Protein AF-A0A496T1E9-F1 (afdb_monomer)

Sequence (195 aa):
MDQADVRLLKLGYYQFVPGKDDYWTYVDHIRKSLEGWQKLGERYNVKLCYHTHSGLNMGGSCAALAHLIRGFDSRFIRAYIDPGHMWMDGEPFSLGLAMIKEFLSIVGLKDPTYVGVKKNGEGAYYPAFTTAGEGMVPWSSVFSELLRAGYDGPLSIHAEFETESHQQYISAVKSEVVYFRQKRDIALAEAEVNP

Nearest PDB structures (foldseek):
  3lmz-assembly1_A-2  TM=8.228E-01  e=1.006E-06  Parabacteroides distasonis ATCC 8503
  5hmq-assembly3_E  TM=7.064E-01  e=3.177E-05  Pseudomonas putida KT2440
  3l23-assembly1_A  TM=6.952E-01  e=9.846E-05  Parabacteroides distasonis ATCC 8503
  8bvk-assembly1_A  TM=6.423E-01  e=1.682E-04  Agrobacterium tumefaciens
  8bvk-assembly1_B  TM=6.856E-01  e=4.629E-04  Agrobacterium tumefaciens

Radius of gyration: 17.98 Å; Cα contacts (8 Å, |Δi|>4): 317; chains: 1; bounding box: 46×42×44 Å

Solvent-accessible surface area (backbone atoms only — not comparable to full-atom values): 10764 Å² total; per-residue (Å²): 86,67,94,74,73,48,45,71,40,77,51,85,82,53,72,62,49,88,96,76,60,54,68,68,65,48,44,52,55,50,34,59,51,48,56,57,51,36,57,50,14,64,75,62,66,24,28,42,21,47,54,29,37,52,72,59,31,63,21,18,39,41,69,50,30,37,73,50,53,64,92,57,59,52,82,20,43,27,29,21,45,23,59,27,25,20,48,74,67,68,46,58,64,69,62,32,45,71,64,35,57,84,25,57,54,36,37,44,44,44,17,35,41,72,49,79,45,77,51,96,90,37,87,41,68,48,84,43,51,44,59,67,86,74,30,68,56,64,53,59,57,52,39,40,51,36,53,75,69,67,62,83,62,56,76,44,78,54,87,72,49,88,62,98,41,72,70,53,42,56,51,49,53,52,50,41,55,52,52,55,48,51,37,44,52,49,34,52,55,53,43,71,76,60,116

Mean predicted aligned error: 3.16 Å

Structure (mmCIF, N/CA/C/O backbone):
data_AF-A0A496T1E9-F1
#
_entry.id   AF-A0A496T1E9-F1
#
loop_
_atom_site.group_PDB
_atom_site.id
_atom_site.type_symbol
_atom_site.label_atom_id
_atom_site.label_alt_id
_atom_site.label_comp_id
_atom_site.label_asym_id
_atom_site.label_entity_id
_atom_site.label_seq_id
_atom_site.pdbx_PDB_ins_code
_atom_site.Cartn_x
_atom_site.Cartn_y
_atom_site.Cartn_z
_atom_site.occupancy
_atom_site.B_iso_or_equiv
_atom_site.auth_seq_id
_atom_site.auth_comp_id
_atom_site.auth_asym_id
_atom_site.auth_atom_id
_atom_site.pdbx_PDB_model_num
ATOM 1 N N . MET A 1 1 ? 1.937 -19.195 9.699 1.00 83.50 1 MET A N 1
ATOM 2 C CA . MET A 1 1 ? 0.756 -18.309 9.727 1.00 83.50 1 MET A CA 1
ATOM 3 C C . MET A 1 1 ? -0.375 -18.940 10.511 1.00 83.50 1 MET A C 1
ATOM 5 O O . MET A 1 1 ? -0.683 -18.414 11.566 1.00 83.50 1 MET A O 1
ATOM 9 N N . ASP A 1 2 ? -0.895 -20.095 10.088 1.00 87.12 2 ASP A N 1
ATOM 10 C CA . ASP A 1 2 ? -2.027 -20.755 10.760 1.00 87.12 2 ASP A CA 1
ATOM 11 C C . ASP A 1 2 ? -1.787 -21.068 12.252 1.00 87.12 2 ASP A C 1
ATOM 13 O O . ASP A 1 2 ? -2.538 -20.610 13.105 1.00 87.12 2 ASP A O 1
ATOM 17 N N . GLN A 1 3 ? -0.671 -21.724 12.589 1.00 92.62 3 GLN A N 1
ATOM 18 C CA . GLN A 1 3 ? -0.302 -22.017 13.987 1.00 92.62 3 GLN A CA 1
ATOM 19 C C . GLN A 1 3 ? -0.086 -20.769 14.864 1.00 92.62 3 GLN A C 1
ATOM 21 O O . GLN A 1 3 ? -0.148 -20.866 16.084 1.00 92.62 3 GLN A O 1
ATOM 26 N N . ALA A 1 4 ? 0.195 -19.615 14.252 1.00 94.06 4 ALA A N 1
ATOM 27 C CA . ALA A 1 4 ? 0.425 -18.342 14.940 1.00 94.06 4 ALA A CA 1
ATOM 28 C C . ALA A 1 4 ? -0.808 -17.419 14.894 1.00 94.06 4 ALA A C 1
ATOM 30 O O . ALA A 1 4 ? -0.701 -16.249 15.241 1.00 94.06 4 ALA A O 1
ATOM 31 N N . ASP A 1 5 ? -1.944 -17.928 14.403 1.00 94.69 5 ASP A N 1
ATOM 32 C CA . ASP A 1 5 ? -3.200 -17.200 14.196 1.00 94.69 5 ASP A CA 1
ATOM 33 C C . ASP A 1 5 ? -3.078 -15.906 13.366 1.00 94.69 5 ASP A C 1
ATOM 35 O O . ASP A 1 5 ? -3.825 -14.941 13.516 1.00 94.69 5 ASP A O 1
ATOM 39 N N . VAL A 1 6 ? -2.134 -15.888 12.423 1.00 94.75 6 VAL A N 1
ATOM 40 C CA . VAL A 1 6 ? -1.968 -14.773 11.484 1.00 94.75 6 VAL A CA 1
ATOM 41 C C . VAL A 1 6 ? -2.872 -15.003 10.276 1.00 94.75 6 VAL A C 1
ATOM 43 O O . VAL A 1 6 ? -2.600 -15.869 9.441 1.00 94.75 6 VAL A O 1
ATOM 46 N N . ARG A 1 7 ? -3.946 -14.211 10.175 1.00 96.00 7 ARG A N 1
ATOM 47 C CA . ARG A 1 7 ? -4.999 -14.355 9.147 1.00 96.00 7 ARG A CA 1
ATOM 48 C C . ARG A 1 7 ? -4.890 -13.385 7.974 1.00 96.00 7 ARG A C 1
ATOM 50 O O . ARG A 1 7 ? -5.663 -13.495 7.027 1.00 96.00 7 ARG A O 1
ATOM 57 N N . LEU A 1 8 ? -3.923 -12.473 8.013 1.00 97.56 8 LEU A N 1
ATOM 58 C CA . LEU A 1 8 ? -3.585 -11.550 6.932 1.00 97.56 8 LEU A CA 1
ATOM 59 C C . LEU A 1 8 ? -2.133 -11.796 6.517 1.00 97.56 8 LEU A C 1
ATOM 61 O O . LEU A 1 8 ? -1.227 -11.645 7.333 1.00 97.56 8 LEU A O 1
ATOM 65 N N . LEU A 1 9 ? -1.906 -12.175 5.263 1.00 96.62 9 LEU A N 1
ATOM 66 C CA . LEU A 1 9 ? -0.580 -12.468 4.730 1.00 96.62 9 LEU A CA 1
ATOM 67 C C . LEU A 1 9 ? -0.257 -11.527 3.574 1.00 96.62 9 LEU A C 1
ATOM 69 O O . LEU A 1 9 ? -0.890 -11.604 2.525 1.00 96.62 9 LEU A O 1
ATOM 73 N N . LYS A 1 10 ? 0.762 -10.679 3.739 1.00 96.62 10 LYS A N 1
ATOM 74 C CA . LYS A 1 10 ? 1.320 -9.891 2.634 1.00 96.62 10 LYS A CA 1
ATOM 75 C C . LYS A 1 10 ? 2.085 -10.809 1.679 1.00 96.62 10 LYS A C 1
ATOM 77 O O . LYS A 1 10 ? 3.002 -11.511 2.106 1.00 96.62 10 LYS A O 1
ATOM 82 N N . LEU A 1 11 ? 1.722 -10.790 0.398 1.00 95.12 11 LEU A N 1
ATOM 83 C CA . LEU A 1 11 ? 2.468 -11.496 -0.645 1.00 95.12 11 LEU A CA 1
ATOM 84 C C . LEU A 1 11 ? 3.747 -10.736 -1.033 1.00 95.12 11 LEU A C 1
ATOM 86 O O . LEU A 1 11 ? 3.840 -9.518 -0.870 1.00 95.12 11 LEU A O 1
ATOM 90 N N . GLY A 1 12 ? 4.726 -11.476 -1.560 1.00 91.88 12 GLY A N 1
ATOM 91 C CA . GLY A 1 12 ? 5.882 -10.891 -2.241 1.00 91.88 12 GLY A CA 1
ATOM 92 C C . GLY A 1 12 ? 5.499 -10.252 -3.580 1.00 91.88 12 GLY A C 1
ATOM 93 O O . GLY A 1 12 ? 4.347 -10.319 -4.009 1.00 91.88 12 GLY A O 1
ATOM 94 N N . TYR A 1 13 ? 6.478 -9.648 -4.248 1.00 95.12 13 TYR A N 1
ATOM 95 C CA . TYR A 1 13 ? 6.252 -8.912 -5.492 1.00 95.12 13 TYR A CA 1
ATOM 96 C C . TYR A 1 13 ? 6.648 -9.721 -6.722 1.00 95.12 13 TYR A C 1
ATOM 98 O O . TYR A 1 13 ? 7.678 -10.397 -6.733 1.00 95.12 13 TYR A O 1
ATOM 106 N N . TYR A 1 14 ? 5.866 -9.573 -7.787 1.00 97.31 14 TYR A N 1
ATOM 107 C CA . TYR A 1 14 ? 6.271 -9.950 -9.135 1.00 97.31 14 TYR A CA 1
ATOM 108 C C . TYR A 1 14 ? 6.845 -8.715 -9.828 1.00 97.31 14 TYR A C 1
ATOM 110 O O . TYR A 1 14 ? 6.158 -7.705 -9.946 1.00 97.31 14 TYR A O 1
ATOM 118 N N . GLN A 1 15 ? 8.097 -8.777 -10.275 1.00 97.06 15 GLN A N 1
ATOM 119 C CA . GLN A 1 15 ? 8.749 -7.671 -10.982 1.00 97.06 15 GLN A CA 1
ATOM 120 C C . GLN A 1 15 ? 8.666 -7.878 -12.490 1.00 97.06 15 GLN A C 1
ATOM 122 O O . GLN A 1 15 ? 8.879 -8.993 -12.965 1.00 97.06 15 GLN A O 1
ATOM 127 N N . PHE A 1 16 ? 8.339 -6.813 -13.214 1.00 97.75 16 PHE A N 1
ATOM 128 C CA . PHE A 1 16 ? 8.337 -6.748 -14.669 1.00 97.75 16 PHE A CA 1
ATOM 129 C C . PHE A 1 16 ? 9.735 -6.388 -15.180 1.00 97.75 16 PHE A C 1
ATOM 131 O O . PHE A 1 16 ? 10.358 -5.451 -14.677 1.00 97.75 16 PHE A O 1
ATOM 138 N N . VAL A 1 17 ? 10.219 -7.098 -16.198 1.00 97.62 17 VAL A N 1
ATOM 139 C CA . VAL A 1 17 ? 11.514 -6.851 -16.839 1.00 97.62 17 VAL A CA 1
ATOM 140 C C . VAL A 1 17 ? 11.294 -6.287 -18.250 1.00 97.62 17 VAL A C 1
ATOM 142 O O . VAL A 1 17 ? 10.964 -7.038 -19.175 1.00 97.62 17 VAL A O 1
ATOM 145 N N . PRO A 1 18 ? 11.506 -4.971 -18.458 1.00 96.69 18 PRO A N 1
ATOM 146 C CA . PRO A 1 18 ? 11.344 -4.339 -19.763 1.00 96.69 18 PRO A CA 1
ATOM 147 C C . PRO A 1 18 ? 12.194 -5.005 -20.850 1.00 96.69 18 PRO A C 1
ATOM 149 O O . PRO A 1 18 ? 13.359 -5.334 -20.633 1.00 96.69 18 PRO A O 1
ATOM 152 N N . GLY A 1 19 ? 11.605 -5.197 -22.032 1.00 96.50 19 GLY A N 1
ATOM 153 C CA . GLY A 1 19 ? 12.265 -5.821 -23.185 1.00 96.50 19 GLY A CA 1
ATOM 154 C C . GLY A 1 19 ? 12.387 -7.347 -23.115 1.00 96.50 19 GLY A C 1
ATOM 155 O O . GLY A 1 19 ? 12.766 -7.959 -24.111 1.00 96.50 19 GLY A O 1
ATOM 156 N N . LYS A 1 20 ? 12.051 -7.962 -21.975 1.00 96.75 20 LYS A N 1
ATOM 157 C CA . LYS A 1 20 ? 11.995 -9.419 -21.811 1.00 96.75 20 LYS A CA 1
ATOM 158 C C . LYS A 1 20 ? 10.561 -9.917 -21.670 1.00 96.75 20 LYS A C 1
ATOM 160 O O . LYS A 1 20 ? 10.199 -10.897 -22.315 1.00 96.75 20 LYS A O 1
ATOM 165 N N . ASP A 1 21 ? 9.774 -9.262 -20.826 1.00 97.62 21 ASP A N 1
ATOM 166 C CA . ASP A 1 21 ? 8.437 -9.729 -20.479 1.00 97.62 21 ASP A CA 1
ATOM 167 C C . ASP A 1 21 ? 7.372 -9.078 -21.375 1.00 97.62 21 ASP A C 1
ATOM 169 O O . ASP A 1 21 ? 7.400 -7.872 -21.630 1.00 97.62 21 ASP A O 1
ATOM 173 N N . ASP A 1 22 ? 6.401 -9.877 -21.821 1.00 98.00 22 ASP A N 1
ATOM 174 C CA . ASP A 1 22 ? 5.134 -9.376 -22.355 1.00 98.00 22 ASP A CA 1
ATOM 175 C C . ASP A 1 22 ? 4.147 -9.166 -21.198 1.00 98.00 22 ASP A C 1
ATOM 177 O O . ASP A 1 22 ? 3.942 -10.064 -20.377 1.00 98.00 22 ASP A O 1
ATOM 181 N N . TYR A 1 23 ? 3.539 -7.979 -21.119 1.00 97.44 23 TYR A N 1
ATOM 182 C CA . TYR A 1 23 ? 2.739 -7.583 -19.957 1.00 97.44 23 TYR A CA 1
ATOM 183 C C . TYR A 1 23 ? 1.548 -8.515 -19.723 1.00 97.44 23 TYR A C 1
ATOM 185 O O . TYR A 1 23 ? 1.365 -8.997 -18.606 1.00 97.44 23 TYR A O 1
ATOM 193 N N . TRP A 1 24 ? 0.752 -8.798 -20.757 1.00 98.31 24 TRP A N 1
ATOM 194 C CA . TRP A 1 24 ? -0.475 -9.584 -20.598 1.00 98.31 24 TRP A CA 1
ATOM 195 C C . TRP A 1 24 ? -0.185 -11.067 -20.385 1.00 98.31 24 TRP A C 1
ATOM 197 O O . TRP A 1 24 ? -0.799 -11.687 -19.520 1.00 98.31 24 TRP A O 1
ATOM 207 N N . THR A 1 25 ? 0.837 -11.603 -21.053 1.00 98.50 25 THR A N 1
ATOM 208 C CA . THR A 1 25 ? 1.336 -12.956 -20.772 1.00 98.50 25 THR A CA 1
ATOM 209 C C . THR A 1 25 ? 1.800 -13.083 -19.317 1.00 98.50 25 THR A C 1
ATOM 211 O O . THR A 1 25 ? 1.546 -14.094 -18.656 1.00 98.50 25 THR A O 1
ATOM 214 N N . TYR A 1 26 ? 2.461 -12.053 -18.777 1.00 98.44 26 TYR A N 1
ATOM 215 C CA . TYR A 1 26 ? 2.915 -12.073 -17.390 1.00 98.44 26 TYR A CA 1
ATOM 216 C C . TYR A 1 26 ? 1.770 -11.877 -16.387 1.00 98.44 26 TYR A C 1
ATOM 218 O O . TYR A 1 26 ? 1.766 -12.528 -15.342 1.00 98.44 26 TYR A O 1
ATOM 226 N N . VAL A 1 27 ? 0.756 -11.069 -16.719 1.00 98.62 27 VAL A N 1
ATOM 227 C CA . VAL A 1 27 ? -0.506 -11.001 -15.962 1.00 98.62 27 VAL A CA 1
ATOM 228 C C . VAL A 1 27 ? -1.131 -12.393 -15.850 1.00 98.62 27 VAL A C 1
ATOM 230 O O . VAL A 1 27 ? -1.432 -12.819 -14.735 1.00 98.62 27 VAL A O 1
ATOM 233 N N . ASP A 1 28 ? -1.257 -13.137 -16.950 1.00 98.69 28 ASP A N 1
ATOM 234 C CA . ASP A 1 28 ? -1.827 -14.492 -16.935 1.00 98.69 28 ASP A CA 1
ATOM 235 C C . ASP A 1 28 ? -1.008 -15.456 -16.064 1.00 98.69 28 ASP A C 1
ATOM 237 O O . ASP A 1 28 ? -1.560 -16.225 -15.270 1.00 98.69 28 ASP A O 1
ATOM 241 N N . HIS A 1 29 ? 0.322 -15.377 -16.142 1.00 98.44 29 HIS A N 1
ATOM 242 C CA . HIS A 1 29 ? 1.219 -16.152 -15.284 1.00 98.44 29 HIS A CA 1
ATOM 243 C C . HIS A 1 29 ? 1.022 -15.842 -13.787 1.00 98.44 29 HIS A C 1
ATOM 245 O O . HIS A 1 29 ? 0.961 -16.754 -12.951 1.00 98.44 29 HIS A O 1
ATOM 251 N N . ILE A 1 30 ? 0.895 -14.561 -13.430 1.00 98.62 30 ILE A N 1
ATOM 252 C CA . ILE A 1 30 ? 0.663 -14.133 -12.046 1.00 98.62 30 ILE A CA 1
ATOM 253 C C . ILE A 1 30 ? -0.711 -14.598 -11.572 1.00 98.62 30 ILE A C 1
ATOM 255 O O . ILE A 1 30 ? -0.819 -15.167 -10.488 1.00 98.62 30 ILE A O 1
ATOM 259 N N . ARG A 1 31 ? -1.752 -14.439 -12.394 1.00 98.75 31 ARG A N 1
ATOM 260 C CA . ARG A 1 31 ? -3.110 -14.907 -12.084 1.00 98.75 31 ARG A CA 1
ATOM 261 C C . ARG A 1 31 ? -3.132 -16.413 -11.825 1.00 98.75 31 ARG A C 1
ATOM 263 O O . ARG A 1 31 ? -3.650 -16.840 -10.798 1.00 98.75 31 ARG A O 1
ATOM 270 N N . LYS A 1 32 ? -2.455 -17.215 -12.650 1.00 98.62 32 LYS A N 1
ATOM 271 C CA . LYS A 1 32 ? -2.302 -18.659 -12.406 1.00 98.62 32 LYS A CA 1
ATOM 272 C C . LYS A 1 32 ? -1.621 -18.965 -11.066 1.00 98.62 32 LYS A C 1
ATOM 274 O O . LYS A 1 32 ? -1.980 -19.924 -10.385 1.00 98.62 32 LYS A O 1
ATOM 279 N N . SER A 1 33 ? -0.654 -18.148 -10.655 1.00 98.38 33 SER A N 1
ATOM 280 C CA . SER A 1 33 ? -0.037 -18.276 -9.329 1.00 98.38 33 SER A CA 1
ATOM 281 C C . SER A 1 33 ? -1.023 -17.926 -8.205 1.00 98.38 33 SER A C 1
ATOM 283 O O . SER A 1 33 ? -1.084 -18.627 -7.193 1.00 98.38 33 SER A O 1
ATOM 285 N N . LEU A 1 34 ? -1.833 -16.878 -8.390 1.00 98.56 34 LEU A N 1
ATOM 286 C CA . LEU A 1 34 ? -2.869 -16.459 -7.442 1.00 98.56 34 LEU A CA 1
ATOM 287 C C . LEU A 1 34 ? -3.976 -17.510 -7.262 1.00 98.56 34 LEU A C 1
ATOM 289 O O . LEU A 1 34 ? -4.494 -17.643 -6.157 1.00 98.56 34 LEU A O 1
ATOM 293 N N . GLU A 1 35 ? -4.282 -18.329 -8.272 1.00 98.62 35 GLU A N 1
ATOM 294 C CA . GLU A 1 35 ? -5.188 -19.483 -8.116 1.00 98.62 35 GLU A CA 1
ATOM 295 C C . GLU A 1 35 ? -4.664 -20.493 -7.087 1.00 98.62 35 GLU A C 1
ATOM 297 O O . GLU A 1 35 ? -5.425 -21.036 -6.283 1.00 98.62 35 GLU A O 1
ATOM 302 N N . GLY A 1 36 ? -3.351 -20.745 -7.085 1.00 98.12 36 GLY A N 1
ATOM 303 C CA . GLY A 1 36 ? -2.705 -21.587 -6.078 1.00 98.12 36 GLY A CA 1
ATOM 304 C C . GLY A 1 36 ? -2.783 -20.967 -4.683 1.00 98.12 36 GLY A C 1
ATOM 305 O O . GLY A 1 36 ? -3.114 -21.654 -3.715 1.00 98.12 36 GLY A O 1
ATOM 306 N N . TRP A 1 37 ? -2.542 -19.659 -4.591 1.00 98.00 37 TRP A N 1
ATOM 307 C CA . TRP A 1 37 ? -2.667 -18.906 -3.344 1.00 98.00 37 TRP A CA 1
ATOM 308 C C . TRP A 1 37 ? -4.090 -18.911 -2.789 1.00 98.00 37 TRP A C 1
ATOM 310 O O . TRP A 1 37 ? -4.255 -19.129 -1.591 1.00 98.00 37 TRP A O 1
ATOM 320 N N . GLN A 1 38 ? -5.113 -18.753 -3.633 1.00 98.44 38 GLN A N 1
ATOM 321 C CA . GLN A 1 38 ? -6.508 -18.790 -3.196 1.00 98.44 38 GLN A CA 1
ATOM 322 C C . GLN A 1 38 ? -6.853 -20.139 -2.556 1.00 98.44 38 GLN A C 1
ATOM 324 O O . GLN A 1 38 ? -7.383 -20.165 -1.449 1.00 98.44 38 GLN A O 1
ATOM 329 N N . LYS A 1 39 ? -6.454 -21.259 -3.177 1.00 98.38 39 LYS A N 1
ATOM 330 C CA . LYS A 1 39 ? -6.668 -22.610 -2.619 1.00 98.38 39 LYS A CA 1
ATOM 331 C C . LYS A 1 39 ? -6.031 -22.784 -1.237 1.00 98.38 39 LYS A C 1
ATOM 333 O O . LYS A 1 39 ? -6.570 -23.488 -0.384 1.00 98.38 39 LYS A O 1
ATOM 338 N N . LEU A 1 40 ? -4.871 -22.165 -1.005 1.00 97.19 40 LEU A N 1
ATOM 339 C CA . LEU A 1 40 ? -4.225 -22.163 0.310 1.00 97.19 40 LEU A CA 1
ATOM 340 C C . LEU A 1 40 ? -4.969 -21.257 1.298 1.00 97.19 40 LEU A C 1
ATOM 342 O O . LEU A 1 40 ? -5.163 -21.656 2.445 1.00 97.19 40 LEU A O 1
ATOM 346 N N . GLY A 1 41 ? -5.414 -20.080 0.856 1.00 97.38 41 GLY A N 1
ATOM 347 C CA . GLY A 1 41 ? -6.235 -19.171 1.655 1.00 97.38 41 GLY A CA 1
ATOM 348 C C . GLY A 1 41 ? -7.523 -19.828 2.136 1.00 97.38 41 GLY A C 1
ATOM 349 O O . GLY A 1 41 ? -7.828 -19.765 3.323 1.00 97.38 41 GLY A O 1
ATOM 350 N N . GLU A 1 42 ? -8.210 -20.541 1.244 1.00 97.75 42 GLU A N 1
ATOM 351 C CA . GLU A 1 42 ? -9.400 -21.341 1.542 1.00 97.75 42 GLU A CA 1
ATOM 352 C C . GLU A 1 42 ? -9.111 -22.418 2.589 1.00 97.75 42 GLU A C 1
ATOM 354 O O . GLU A 1 42 ? -9.816 -22.523 3.592 1.00 97.75 42 GLU A O 1
ATOM 359 N N . ARG A 1 43 ? -8.042 -23.199 2.391 1.00 97.50 43 ARG A N 1
ATOM 360 C CA . ARG A 1 43 ? -7.686 -24.311 3.283 1.00 97.50 43 ARG A CA 1
ATOM 361 C C . ARG A 1 43 ? -7.355 -23.859 4.703 1.00 97.50 43 ARG A C 1
ATOM 363 O O . ARG A 1 43 ? -7.717 -24.549 5.650 1.00 97.50 43 ARG A O 1
ATOM 370 N N . TYR A 1 44 ? -6.623 -22.757 4.843 1.00 96.88 44 TYR A N 1
ATOM 371 C CA . TYR A 1 44 ? -6.100 -22.299 6.135 1.00 96.88 44 TYR A CA 1
ATOM 372 C C . TYR A 1 44 ? -6.860 -21.100 6.710 1.00 96.88 44 TYR A C 1
ATOM 374 O O . TYR A 1 44 ? -6.460 -20.562 7.742 1.00 96.88 44 TYR A O 1
ATOM 382 N N . ASN A 1 45 ? -7.934 -20.661 6.046 1.00 96.19 45 ASN A N 1
ATOM 383 C CA . ASN A 1 45 ? -8.673 -19.447 6.386 1.00 96.19 45 ASN A CA 1
ATOM 384 C C . ASN A 1 45 ? -7.739 -18.228 6.548 1.00 96.19 45 ASN A C 1
ATOM 386 O O . ASN A 1 45 ? -7.719 -17.557 7.581 1.00 96.19 45 ASN A O 1
ATOM 390 N N . VAL A 1 46 ? -6.903 -17.982 5.538 1.00 97.19 46 VAL A N 1
ATOM 391 C CA . VAL A 1 46 ? -5.960 -16.855 5.495 1.00 97.19 46 VAL A CA 1
ATOM 392 C C . VAL A 1 46 ? -6.295 -15.973 4.299 1.00 97.19 46 VAL A C 1
ATOM 394 O O . VAL A 1 46 ? -6.555 -16.470 3.208 1.00 97.19 46 VAL A O 1
ATOM 397 N N . LYS A 1 47 ? -6.253 -14.656 4.501 1.00 97.88 47 LYS A N 1
ATOM 398 C CA . LYS A 1 47 ? -6.364 -13.643 3.451 1.00 97.88 47 LYS A CA 1
ATOM 399 C C . LYS A 1 47 ? -4.979 -13.320 2.897 1.00 97.88 47 LYS A C 1
ATOM 401 O O . LYS A 1 47 ? -4.085 -12.930 3.645 1.00 97.88 47 LYS A O 1
ATOM 406 N N . LEU A 1 48 ? -4.811 -13.469 1.593 1.00 98.12 48 LEU A N 1
ATOM 407 C CA . LEU A 1 48 ? -3.601 -13.182 0.840 1.00 98.12 48 LEU A CA 1
ATOM 408 C C . LEU A 1 48 ? -3.712 -11.766 0.286 1.00 98.12 48 LEU A C 1
ATOM 410 O O . LEU A 1 48 ? -4.444 -11.512 -0.669 1.00 98.12 48 LEU A O 1
ATOM 414 N N . CYS A 1 49 ? -3.003 -10.838 0.909 1.00 98.38 49 CYS A N 1
ATOM 415 C CA . CYS A 1 49 ? -3.071 -9.423 0.603 1.00 98.38 49 CYS A CA 1
ATOM 416 C C . CYS A 1 49 ? -1.905 -9.033 -0.314 1.00 98.38 49 CYS A C 1
ATOM 418 O O . CYS A 1 49 ? -0.746 -9.020 0.108 1.00 98.38 49 CYS A O 1
ATOM 420 N N . TYR A 1 50 ? -2.199 -8.714 -1.572 1.00 98.38 50 TYR A N 1
ATOM 421 C CA . TYR A 1 50 ? -1.188 -8.252 -2.520 1.00 98.38 50 TYR A CA 1
ATOM 422 C C . TYR A 1 50 ? -0.925 -6.757 -2.318 1.00 98.38 50 TYR A C 1
ATOM 424 O O . TYR A 1 50 ? -1.863 -5.958 -2.343 1.00 98.38 50 TYR A O 1
ATOM 432 N N . HIS A 1 51 ? 0.341 -6.391 -2.108 1.00 98.12 51 HIS A N 1
ATOM 433 C CA . HIS A 1 51 ? 0.738 -5.026 -1.777 1.00 98.12 51 HIS A CA 1
ATOM 434 C C . HIS A 1 51 ? 1.024 -4.170 -3.013 1.00 98.12 51 HIS A C 1
ATOM 436 O O . HIS A 1 51 ? 1.818 -4.585 -3.858 1.00 98.12 51 HIS A O 1
ATOM 442 N N . THR A 1 52 ? 0.438 -2.974 -3.099 1.00 97.31 52 THR A N 1
ATOM 443 C CA . THR A 1 52 ? 0.811 -1.997 -4.135 1.00 97.31 52 THR A CA 1
ATOM 444 C C . THR A 1 52 ? 2.164 -1.383 -3.794 1.00 97.31 52 THR A C 1
ATOM 446 O O . THR A 1 52 ? 2.323 -0.788 -2.729 1.00 97.31 52 THR A O 1
ATOM 449 N N . HIS A 1 53 ? 3.149 -1.527 -4.676 1.00 96.75 53 HIS A N 1
ATOM 450 C CA . HIS A 1 53 ? 4.491 -0.988 -4.470 1.00 96.75 53 HIS A CA 1
ATOM 451 C C . HIS A 1 53 ? 5.014 -0.353 -5.754 1.00 96.75 53 HIS A C 1
ATOM 453 O O . HIS A 1 53 ? 5.038 -1.007 -6.794 1.00 96.75 53 HIS A O 1
ATOM 459 N N . SER A 1 54 ? 5.497 0.883 -5.661 1.00 93.81 54 SER A N 1
ATOM 460 C CA . SER A 1 54 ? 5.919 1.675 -6.818 1.00 93.81 54 SER A CA 1
ATOM 461 C C . SER A 1 54 ? 7.066 1.049 -7.611 1.00 93.81 54 SER A C 1
ATOM 463 O O . SER A 1 54 ? 7.785 0.167 -7.118 1.00 93.81 54 SER A O 1
ATOM 465 N N . GLY A 1 55 ? 7.246 1.524 -8.844 1.00 92.25 55 GLY A N 1
ATOM 466 C CA . GLY A 1 55 ? 8.268 1.051 -9.777 1.00 92.25 55 GLY A CA 1
ATOM 467 C C . GLY A 1 55 ? 7.792 -0.112 -10.651 1.00 92.25 55 GLY A C 1
ATOM 468 O O . GLY A 1 55 ? 6.615 -0.246 -10.959 1.00 92.25 55 GLY A O 1
ATOM 469 N N . LEU A 1 56 ? 8.713 -0.984 -11.071 1.00 95.12 56 LEU A N 1
ATOM 470 C CA . LEU A 1 56 ? 8.417 -2.088 -12.000 1.00 95.12 56 LEU A CA 1
ATOM 471 C C . LEU A 1 56 ? 7.750 -3.303 -11.327 1.00 95.12 56 LEU A C 1
ATOM 473 O O . LEU A 1 56 ? 7.862 -4.424 -11.820 1.00 95.12 56 LEU A O 1
ATOM 477 N N . ASN A 1 57 ? 7.075 -3.118 -10.193 1.00 96.94 57 ASN A N 1
ATOM 478 C CA . ASN A 1 57 ? 6.307 -4.195 -9.579 1.00 96.94 57 ASN A CA 1
ATOM 479 C C . ASN A 1 57 ? 4.946 -4.310 -10.272 1.00 96.94 57 ASN A C 1
ATOM 481 O O . ASN A 1 57 ? 4.213 -3.334 -10.438 1.00 96.94 57 ASN A O 1
ATOM 485 N N . MET A 1 58 ? 4.569 -5.529 -10.634 1.00 97.50 58 MET A N 1
ATOM 486 C CA . MET A 1 58 ? 3.219 -5.826 -11.088 1.00 97.50 58 MET A CA 1
ATOM 487 C C . MET A 1 58 ? 2.253 -5.539 -9.939 1.00 97.50 58 MET A C 1
ATOM 489 O O . MET A 1 58 ? 2.474 -5.981 -8.810 1.00 97.50 58 MET A O 1
ATOM 493 N N . GLY A 1 59 ? 1.200 -4.772 -10.222 1.00 95.88 59 GLY A N 1
ATOM 494 C CA . GLY A 1 59 ? 0.303 -4.255 -9.188 1.00 95.88 59 GLY A CA 1
ATOM 495 C C . GLY A 1 59 ? 0.828 -3.019 -8.450 1.00 95.88 59 GLY A C 1
ATOM 496 O O . GLY A 1 59 ? 0.365 -2.765 -7.345 1.00 95.88 59 GLY A O 1
ATOM 497 N N . GLY A 1 60 ? 1.776 -2.260 -9.020 1.00 94.81 60 GLY A N 1
ATOM 498 C CA . GLY A 1 60 ? 2.285 -1.015 -8.421 1.00 94.81 60 GLY A CA 1
ATOM 499 C C . GLY A 1 60 ? 1.220 0.063 -8.184 1.00 94.81 60 GLY A C 1
ATOM 500 O O . GLY A 1 60 ? 1.310 0.812 -7.217 1.00 94.81 60 GLY A O 1
ATOM 501 N N . SER A 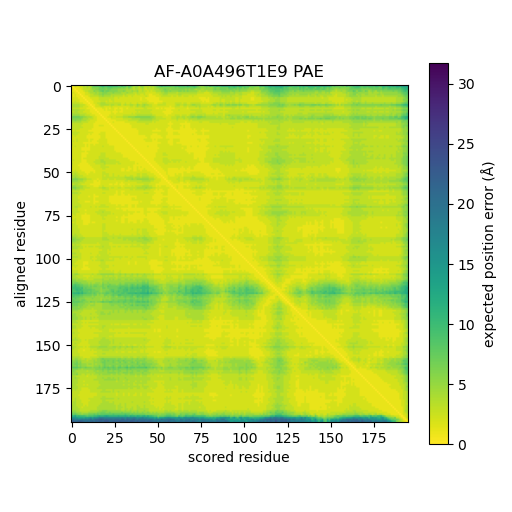1 61 ? 0.151 0.044 -8.984 1.00 96.00 61 SER A N 1
ATOM 502 C CA . SER A 1 61 ? -1.064 0.844 -8.812 1.00 96.00 61 SER A CA 1
ATOM 503 C C . SER A 1 61 ? -2.292 -0.042 -8.580 1.00 96.00 61 SER A C 1
ATOM 505 O O . SER A 1 61 ? -2.286 -1.235 -8.902 1.00 96.00 61 SER A O 1
ATOM 507 N N . CYS A 1 62 ? -3.384 0.531 -8.077 1.00 98.12 62 CYS A N 1
ATOM 508 C CA . CYS A 1 62 ? -4.672 -0.146 -7.951 1.00 98.12 62 CYS A CA 1
ATOM 509 C C . CYS A 1 62 ? -5.227 -0.575 -9.313 1.00 98.12 62 CYS A C 1
ATOM 511 O O . CYS A 1 62 ? -5.812 -1.654 -9.405 1.00 98.12 62 CYS A O 1
ATOM 513 N N . ALA A 1 63 ? -5.014 0.212 -10.374 1.00 97.25 63 ALA A N 1
ATOM 514 C CA . ALA A 1 63 ? -5.376 -0.182 -11.737 1.00 97.25 63 ALA A CA 1
ATOM 515 C C . ALA A 1 63 ? -4.651 -1.467 -12.170 1.00 97.25 63 ALA A C 1
ATOM 517 O O . ALA A 1 63 ? -5.286 -2.437 -12.592 1.00 97.25 63 ALA A O 1
ATOM 518 N N . ALA A 1 64 ? -3.324 -1.509 -12.010 1.00 97.12 64 ALA A N 1
ATOM 519 C CA . ALA A 1 64 ? -2.536 -2.691 -12.346 1.00 97.12 64 ALA A CA 1
ATOM 520 C C . ALA A 1 64 ? -2.894 -3.879 -11.443 1.00 97.12 64 ALA A C 1
ATOM 522 O O . ALA A 1 64 ? -2.998 -5.008 -11.917 1.00 97.12 64 ALA A O 1
ATOM 523 N N . LEU A 1 65 ? -3.129 -3.635 -10.152 1.00 98.44 65 LEU A N 1
ATOM 524 C CA . LEU A 1 65 ? -3.530 -4.673 -9.209 1.00 98.44 65 LEU A CA 1
ATOM 525 C C . LEU A 1 65 ? -4.908 -5.250 -9.563 1.00 98.44 65 LEU A C 1
ATOM 527 O O . LEU A 1 65 ? -5.105 -6.461 -9.477 1.00 98.44 65 LEU A O 1
ATOM 531 N N . ALA A 1 66 ? -5.843 -4.421 -10.028 1.00 98.44 66 ALA A N 1
ATOM 532 C CA . ALA A 1 66 ? -7.158 -4.869 -10.471 1.00 98.44 66 ALA A CA 1
ATOM 533 C C . ALA A 1 66 ? -7.072 -5.852 -11.652 1.00 98.44 66 ALA A C 1
ATOM 535 O O . ALA A 1 66 ? -7.852 -6.804 -11.690 1.00 98.44 66 ALA A O 1
ATOM 536 N N . HIS A 1 67 ? -6.108 -5.696 -12.568 1.00 98.25 67 HIS A N 1
ATOM 537 C CA . HIS A 1 67 ? -5.855 -6.694 -13.620 1.00 98.25 67 HIS A CA 1
ATOM 538 C C . HIS A 1 67 ? -5.456 -8.060 -13.036 1.00 98.25 67 HIS A C 1
ATOM 540 O O . HIS A 1 67 ? -5.838 -9.109 -13.560 1.00 98.25 67 HIS A O 1
ATOM 546 N N . LEU A 1 68 ? -4.719 -8.059 -11.922 1.00 98.62 68 LEU A N 1
ATOM 547 C CA . LEU A 1 68 ? -4.244 -9.280 -11.277 1.00 98.62 68 LEU A CA 1
ATOM 548 C C . LEU A 1 68 ? -5.338 -9.972 -10.461 1.00 98.62 68 LEU A C 1
ATOM 550 O O . LEU A 1 68 ? -5.438 -11.191 -10.519 1.00 98.62 68 LEU A O 1
ATOM 554 N N . ILE A 1 69 ? -6.157 -9.227 -9.712 1.00 98.50 69 ILE A N 1
ATOM 555 C CA . ILE A 1 69 ? -7.017 -9.834 -8.680 1.00 98.50 69 ILE A CA 1
ATOM 556 C C . ILE A 1 69 ? -8.516 -9.845 -8.995 1.00 98.50 69 ILE A C 1
ATOM 558 O O . ILE A 1 69 ? -9.267 -10.555 -8.329 1.00 98.50 69 ILE A O 1
ATOM 562 N N . ARG A 1 70 ? -8.991 -9.118 -10.016 1.00 98.00 70 ARG A N 1
ATOM 563 C CA . ARG A 1 70 ? -10.411 -9.204 -10.396 1.00 98.00 70 ARG A CA 1
ATOM 564 C C . ARG A 1 70 ? -10.772 -10.616 -10.864 1.00 98.00 70 ARG A C 1
ATOM 566 O O . ARG A 1 70 ? -10.022 -11.253 -11.613 1.00 98.00 70 ARG A O 1
ATOM 573 N N . GLY A 1 71 ? -11.942 -11.076 -10.421 1.00 97.75 71 GLY A N 1
ATOM 574 C CA . GLY A 1 71 ? -12.463 -12.424 -10.666 1.00 97.75 71 GLY A CA 1
ATOM 575 C C . GLY A 1 71 ? -12.039 -13.477 -9.635 1.00 97.75 71 GLY A C 1
ATOM 576 O O . GLY A 1 71 ? -12.555 -14.588 -9.694 1.00 97.75 71 GLY A O 1
ATOM 577 N N . PHE A 1 72 ? -11.143 -13.150 -8.698 1.00 98.69 72 PHE A N 1
ATOM 578 C CA . PHE A 1 72 ? -10.856 -14.009 -7.545 1.00 98.69 72 PHE A CA 1
ATOM 579 C C . PHE A 1 72 ? -11.894 -13.819 -6.436 1.00 98.69 72 PHE A C 1
ATOM 581 O O . PHE A 1 72 ? -12.582 -12.800 -6.376 1.00 98.69 72 PHE A O 1
ATOM 588 N N . ASP A 1 73 ? -11.977 -14.792 -5.531 1.00 98.25 73 ASP A N 1
ATOM 589 C CA . ASP A 1 73 ? -12.797 -14.689 -4.330 1.00 98.25 73 ASP A CA 1
ATOM 590 C C . ASP A 1 73 ? -12.187 -13.660 -3.372 1.00 98.25 73 ASP A C 1
ATOM 592 O O . ASP A 1 73 ? -11.123 -13.877 -2.772 1.00 98.25 73 ASP A O 1
ATOM 596 N N . SER A 1 74 ? -12.893 -12.542 -3.209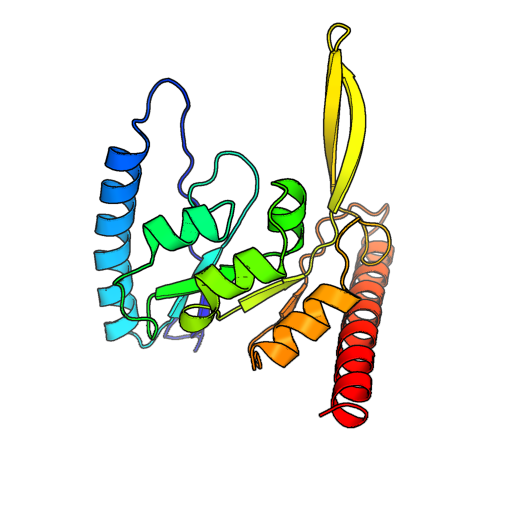 1.00 97.75 74 SER A N 1
ATOM 597 C CA . SER A 1 74 ? -12.478 -11.428 -2.364 1.00 97.75 74 SER A CA 1
ATOM 598 C C . SER A 1 74 ? -12.457 -11.770 -0.872 1.00 97.75 74 SER A C 1
ATOM 600 O O . SER A 1 74 ? -12.041 -10.934 -0.077 1.00 97.75 74 SER A O 1
ATOM 602 N N . ARG A 1 75 ? -12.833 -12.982 -0.443 1.00 97.62 75 ARG A N 1
ATOM 603 C CA . ARG A 1 75 ? -12.598 -13.475 0.927 1.00 97.62 75 ARG A CA 1
ATOM 604 C C . ARG A 1 75 ? -11.165 -13.942 1.156 1.00 97.62 75 ARG A C 1
ATOM 606 O O . ARG A 1 75 ? -10.723 -13.923 2.302 1.00 97.62 75 ARG A O 1
ATOM 613 N N . PHE A 1 76 ? -10.448 -14.331 0.100 1.00 98.25 76 PHE A N 1
ATOM 614 C CA . PHE A 1 76 ? -9.118 -14.941 0.197 1.00 98.25 76 PHE A CA 1
ATOM 615 C C . PHE A 1 76 ? -8.056 -14.149 -0.546 1.00 98.25 76 PHE A C 1
ATOM 617 O O . PHE A 1 76 ? -6.998 -13.915 0.024 1.00 98.25 76 PHE A O 1
ATOM 624 N N . ILE A 1 77 ? -8.317 -13.688 -1.769 1.00 98.62 77 ILE A N 1
ATOM 625 C CA . ILE A 1 77 ? -7.423 -12.740 -2.438 1.00 98.62 77 ILE A CA 1
ATOM 626 C C . ILE A 1 77 ? -7.867 -11.330 -2.065 1.00 98.62 77 ILE A C 1
ATOM 628 O O . ILE A 1 77 ? -9.030 -10.965 -2.216 1.00 98.62 77 ILE A O 1
ATOM 632 N N . ARG A 1 78 ? -6.942 -10.537 -1.533 1.00 98.56 78 ARG A N 1
ATOM 633 C CA . ARG A 1 78 ? -7.197 -9.189 -1.029 1.00 98.56 78 ARG A CA 1
ATOM 634 C C . ARG A 1 78 ? -6.152 -8.209 -1.545 1.00 98.56 78 ARG A C 1
ATOM 636 O O . ARG A 1 78 ? -5.066 -8.591 -1.979 1.00 98.56 78 ARG A O 1
ATOM 643 N N . ALA A 1 79 ? -6.460 -6.929 -1.414 1.00 98.56 79 ALA A N 1
ATOM 644 C CA . ALA A 1 79 ? -5.545 -5.834 -1.666 1.00 98.56 79 ALA A CA 1
ATOM 645 C C . ALA A 1 79 ? -4.983 -5.264 -0.360 1.00 98.56 79 ALA A C 1
ATOM 647 O O . ALA A 1 79 ? -5.702 -5.066 0.627 1.00 98.56 79 ALA A O 1
ATOM 648 N N . TYR A 1 80 ? -3.689 -4.975 -0.396 1.00 98.56 80 TYR A N 1
ATOM 649 C CA . TYR A 1 80 ? -2.977 -4.167 0.576 1.00 98.56 80 TYR A CA 1
ATOM 650 C C . TYR A 1 80 ? -2.479 -2.918 -0.147 1.00 98.56 80 TYR A C 1
ATOM 652 O O . TYR A 1 80 ? -1.407 -2.919 -0.740 1.00 98.56 80 TYR A O 1
ATOM 660 N N . ILE A 1 81 ? -3.277 -1.858 -0.142 1.00 98.38 81 ILE A N 1
ATOM 661 C CA . ILE A 1 81 ? -2.899 -0.641 -0.863 1.00 98.38 81 ILE A CA 1
ATOM 662 C C . ILE A 1 81 ? -2.014 0.247 0.008 1.00 98.38 81 ILE A C 1
ATOM 664 O O . ILE A 1 81 ? -2.186 0.298 1.223 1.00 98.38 81 ILE A O 1
ATOM 668 N N . ASP A 1 82 ? -1.081 0.954 -0.608 1.00 98.12 82 ASP A N 1
ATOM 669 C CA . ASP A 1 82 ? -0.161 1.885 0.038 1.00 98.12 82 ASP A CA 1
ATOM 670 C C . ASP A 1 82 ? -0.279 3.239 -0.680 1.00 98.12 82 ASP A C 1
ATOM 672 O O . ASP A 1 82 ? 0.227 3.384 -1.797 1.00 98.12 82 ASP A O 1
ATOM 676 N N . PRO A 1 83 ? -0.966 4.229 -0.077 1.00 98.12 83 PRO A N 1
ATOM 677 C CA . PRO A 1 83 ? -1.137 5.563 -0.643 1.00 98.12 83 PRO A CA 1
ATOM 678 C C . PRO A 1 83 ? 0.185 6.272 -0.945 1.00 98.12 83 PRO A C 1
ATOM 680 O O . PRO A 1 83 ? 0.226 7.094 -1.856 1.00 98.12 83 PRO A O 1
ATOM 683 N N . GLY A 1 84 ? 1.264 5.945 -0.225 1.00 97.50 84 GLY A N 1
ATOM 684 C CA . GLY A 1 84 ? 2.600 6.452 -0.509 1.00 97.50 84 GLY A CA 1
ATOM 685 C C . GLY A 1 84 ? 3.103 5.954 -1.856 1.00 97.50 84 GLY A C 1
ATOM 686 O O . GLY A 1 84 ? 3.487 6.752 -2.710 1.00 97.50 84 GLY A O 1
ATOM 687 N N . HIS A 1 85 ? 3.039 4.645 -2.094 1.00 97.19 85 HIS A N 1
ATOM 688 C CA . HIS A 1 85 ? 3.417 4.083 -3.392 1.00 97.19 85 HIS A CA 1
ATOM 689 C C . HIS A 1 85 ? 2.469 4.496 -4.525 1.00 97.19 85 HIS A C 1
ATOM 691 O O . HIS A 1 85 ? 2.938 4.787 -5.623 1.00 97.19 85 HIS A O 1
ATOM 697 N N . MET A 1 86 ? 1.164 4.590 -4.259 1.00 97.19 86 MET A N 1
ATOM 698 C CA . MET A 1 86 ? 0.197 5.102 -5.236 1.00 97.19 86 MET A CA 1
ATOM 699 C C . MET A 1 86 ? 0.517 6.546 -5.637 1.00 97.19 86 MET A C 1
ATOM 701 O O . MET A 1 86 ? 0.511 6.863 -6.823 1.00 97.19 86 MET A O 1
ATOM 705 N N . TRP A 1 87 ? 0.849 7.409 -4.669 1.00 96.50 87 TRP A N 1
ATOM 706 C CA . TRP A 1 87 ? 1.261 8.787 -4.940 1.00 96.50 87 TRP A CA 1
ATOM 707 C C . TRP A 1 87 ? 2.546 8.842 -5.770 1.00 96.50 87 TRP A C 1
ATOM 709 O O . TRP A 1 87 ? 2.616 9.594 -6.740 1.00 96.50 87 TRP A O 1
ATOM 719 N N . MET A 1 88 ? 3.536 8.013 -5.427 1.00 95.06 88 MET A N 1
ATOM 720 C CA . MET A 1 88 ? 4.802 7.919 -6.160 1.00 95.06 88 MET A CA 1
ATOM 721 C C . MET A 1 88 ? 4.602 7.568 -7.642 1.00 95.06 88 MET A C 1
ATOM 723 O O . MET A 1 88 ? 5.254 8.155 -8.502 1.00 95.06 88 MET A O 1
ATOM 727 N N . ASP A 1 89 ? 3.670 6.663 -7.944 1.00 93.75 89 ASP A N 1
ATOM 728 C CA . ASP A 1 89 ? 3.326 6.278 -9.320 1.00 93.75 89 ASP A CA 1
ATOM 729 C C . ASP A 1 89 ? 2.247 7.185 -9.954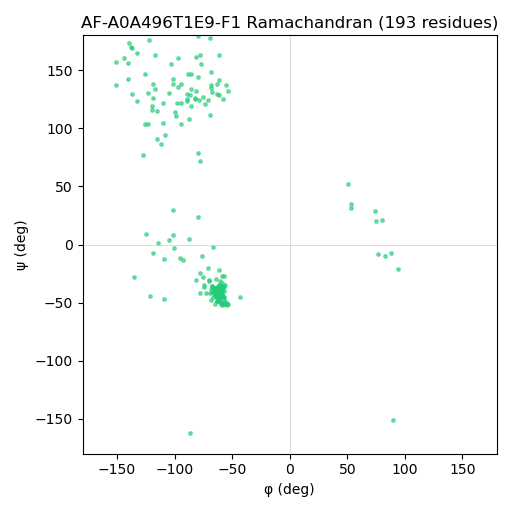 1.00 93.75 89 ASP A C 1
ATOM 731 O O . ASP A 1 89 ? 1.811 6.949 -11.083 1.00 93.75 89 ASP A O 1
ATOM 735 N N . GLY A 1 90 ? 1.823 8.246 -9.258 1.00 95.06 90 GLY A N 1
ATOM 736 C CA . GLY A 1 90 ? 0.891 9.251 -9.769 1.00 95.06 90 GLY A CA 1
ATOM 737 C C . GLY A 1 90 ? -0.573 8.805 -9.843 1.00 95.06 90 GLY A C 1
ATOM 738 O O . GLY A 1 90 ? -1.349 9.408 -10.585 1.00 95.06 90 GLY A O 1
ATOM 739 N N . GLU A 1 91 ? -0.979 7.772 -9.100 1.00 96.81 91 GLU A N 1
ATOM 740 C CA . GLU A 1 91 ? -2.369 7.309 -9.053 1.00 96.81 91 GLU A CA 1
ATOM 741 C C . GLU A 1 91 ? -3.184 8.105 -8.014 1.00 96.81 91 GLU A C 1
ATOM 743 O O . GLU A 1 91 ? -2.889 8.042 -6.815 1.00 96.81 91 GLU A O 1
ATOM 748 N N . PRO A 1 92 ? -4.252 8.826 -8.418 1.00 96.94 92 PRO A N 1
ATOM 749 C CA . PRO A 1 92 ? -5.129 9.496 -7.465 1.00 96.94 92 PRO A CA 1
ATOM 750 C C . PRO A 1 92 ? -5.794 8.491 -6.520 1.00 96.94 92 PRO A C 1
ATOM 752 O O . PRO A 1 92 ? -6.441 7.540 -6.967 1.00 96.94 92 PRO A O 1
ATOM 755 N N . PHE A 1 93 ? -5.693 8.735 -5.211 1.00 98.12 93 PHE A N 1
ATOM 756 C CA . PHE A 1 93 ? -6.142 7.780 -4.195 1.00 98.12 93 PHE A CA 1
ATOM 757 C C . PHE A 1 93 ? -7.618 7.384 -4.334 1.00 98.12 93 PHE A C 1
ATOM 759 O O . PHE A 1 93 ? -7.937 6.199 -4.308 1.00 98.12 93 PHE A O 1
ATOM 766 N N . SER A 1 94 ? -8.517 8.351 -4.541 1.00 97.56 94 SER A N 1
ATOM 767 C CA . SER A 1 94 ? -9.959 8.095 -4.678 1.00 97.56 94 SER A CA 1
ATOM 768 C C . SER A 1 94 ? -10.298 7.235 -5.902 1.00 97.56 94 SER A C 1
ATOM 770 O O . SER A 1 94 ? -11.168 6.365 -5.824 1.00 97.56 94 SER A O 1
ATOM 772 N N . LEU A 1 95 ? -9.584 7.428 -7.017 1.00 98.19 95 LEU A N 1
ATOM 773 C CA . LEU A 1 95 ? -9.727 6.602 -8.217 1.00 98.19 95 LEU A CA 1
ATOM 774 C C . LEU A 1 95 ? -9.212 5.180 -7.961 1.00 98.19 95 LEU A C 1
ATOM 776 O O . LEU A 1 95 ? -9.912 4.213 -8.264 1.00 98.19 95 LEU A O 1
ATOM 780 N N . GLY A 1 96 ? -8.022 5.050 -7.367 1.00 98.12 96 GLY A N 1
ATOM 781 C CA . GLY A 1 96 ? -7.444 3.758 -6.996 1.00 98.12 96 GLY A CA 1
ATOM 782 C C . GLY A 1 96 ? -8.354 2.958 -6.064 1.00 98.12 96 GLY A C 1
ATOM 783 O O . GLY A 1 96 ? -8.691 1.803 -6.337 1.00 98.12 96 GLY A O 1
ATOM 784 N N . LEU A 1 97 ? -8.849 3.616 -5.015 1.00 98.25 97 LEU A N 1
ATOM 785 C CA . LEU A 1 97 ? -9.777 3.043 -4.049 1.00 98.25 97 LEU A CA 1
ATOM 786 C C . LEU A 1 97 ? -11.065 2.548 -4.718 1.00 98.25 97 LEU A C 1
ATOM 788 O O . LEU A 1 97 ? -11.504 1.431 -4.447 1.00 98.25 97 LEU A O 1
ATOM 792 N N . ALA A 1 98 ? -11.640 3.324 -5.642 1.00 97.88 98 ALA A N 1
ATOM 793 C CA . ALA A 1 98 ? -12.830 2.916 -6.387 1.00 97.88 98 ALA A CA 1
ATOM 794 C C . ALA A 1 98 ? -12.611 1.635 -7.215 1.00 97.88 98 ALA A C 1
ATOM 796 O O . ALA A 1 98 ? -13.537 0.840 -7.375 1.00 97.88 98 ALA A O 1
ATOM 797 N N . MET A 1 99 ? -11.393 1.395 -7.714 1.00 97.94 99 MET A N 1
ATOM 798 C CA . MET A 1 99 ? -11.075 0.195 -8.495 1.00 97.94 99 MET A CA 1
ATOM 799 C C . MET A 1 99 ? -10.942 -1.072 -7.646 1.00 97.94 99 MET A C 1
ATOM 801 O O . MET A 1 99 ? -11.196 -2.164 -8.167 1.00 97.94 99 MET A O 1
ATOM 805 N N . ILE A 1 100 ? -10.546 -0.924 -6.377 1.00 97.69 100 ILE A N 1
ATOM 806 C CA . ILE A 1 100 ? -10.077 -2.018 -5.517 1.00 97.69 100 ILE A CA 1
ATOM 807 C C . ILE A 1 100 ? -10.931 -2.255 -4.264 1.00 97.69 100 ILE A C 1
ATOM 809 O O . ILE A 1 100 ? -10.707 -3.239 -3.563 1.00 97.69 100 ILE A O 1
ATOM 813 N N . LYS A 1 101 ? -11.911 -1.383 -3.979 1.00 97.50 101 LYS A N 1
ATOM 814 C CA . LYS A 1 101 ? -12.708 -1.362 -2.737 1.00 97.50 101 LYS A CA 1
ATOM 815 C C . LYS A 1 101 ? -13.176 -2.743 -2.265 1.00 97.50 101 LYS A C 1
ATOM 817 O O . LYS A 1 101 ? -13.039 -3.051 -1.088 1.00 97.50 101 LYS A O 1
ATOM 822 N N . GLU A 1 102 ? -13.692 -3.582 -3.163 1.00 97.56 102 GLU A N 1
ATOM 823 C CA . GLU A 1 102 ? -14.177 -4.934 -2.832 1.00 97.56 102 GLU A CA 1
ATOM 824 C C . GLU A 1 102 ? -13.085 -5.831 -2.210 1.00 97.56 102 GLU A C 1
ATOM 826 O O . GLU A 1 102 ? -13.335 -6.622 -1.296 1.00 97.56 102 GLU A O 1
ATOM 831 N N . PHE A 1 103 ? -11.850 -5.672 -2.676 1.00 98.56 103 PHE A N 1
ATOM 832 C CA . PHE A 1 103 ? -10.699 -6.469 -2.267 1.00 98.56 103 PHE A CA 1
ATOM 833 C C . PHE A 1 103 ? -9.921 -5.837 -1.108 1.00 98.56 103 PHE A C 1
ATOM 835 O O . PHE A 1 103 ? -9.076 -6.510 -0.515 1.00 98.56 103 PHE A O 1
ATOM 842 N N . LEU A 1 104 ? -10.168 -4.565 -0.776 1.00 98.56 104 LEU A N 1
ATOM 843 C CA . LEU A 1 104 ? -9.378 -3.808 0.194 1.00 98.56 104 LEU A CA 1
ATOM 844 C C . LEU A 1 104 ? -9.358 -4.486 1.571 1.00 98.56 104 LEU A C 1
ATOM 846 O O . LEU A 1 104 ? -10.402 -4.770 2.155 1.00 98.56 104 LEU A O 1
ATOM 850 N N . SER A 1 105 ? -8.166 -4.748 2.111 1.00 98.31 105 SER A N 1
ATOM 851 C CA . SER A 1 105 ? -8.017 -5.413 3.411 1.00 98.31 105 SER A CA 1
ATOM 852 C C . SER A 1 105 ? -6.997 -4.791 4.342 1.00 98.31 105 SER A C 1
ATOM 854 O O . SER A 1 105 ? -7.124 -4.998 5.543 1.00 98.31 105 SER A O 1
ATOM 856 N N . ILE A 1 106 ? -5.963 -4.141 3.814 1.00 98.56 106 ILE A N 1
ATOM 857 C CA . ILE A 1 106 ? -4.926 -3.473 4.600 1.00 98.56 106 ILE A CA 1
ATOM 858 C C . ILE A 1 106 ? -4.590 -2.172 3.879 1.00 98.56 106 ILE A C 1
ATOM 860 O O . ILE A 1 106 ? -4.547 -2.147 2.646 1.00 98.56 106 ILE A O 1
ATOM 864 N N . VAL A 1 107 ? -4.330 -1.115 4.639 1.00 98.69 107 VAL A N 1
ATOM 865 C CA . VAL A 1 107 ? -3.799 0.140 4.109 1.00 98.69 107 VAL A CA 1
ATOM 866 C C . VAL A 1 107 ? -2.441 0.408 4.748 1.00 98.69 107 VAL A C 1
ATOM 868 O O . VAL A 1 107 ? -2.305 0.382 5.973 1.00 98.69 107 VAL A O 1
ATOM 871 N N . GLY A 1 108 ? -1.433 0.624 3.909 1.00 98.31 108 GLY A N 1
ATOM 872 C CA . GLY A 1 108 ? -0.089 1.026 4.313 1.00 98.31 108 GLY A CA 1
ATOM 873 C C . GLY A 1 108 ? -0.053 2.512 4.611 1.00 98.31 108 GLY A C 1
ATOM 874 O O . GLY A 1 108 ? -0.747 3.290 3.967 1.00 98.31 108 GLY A O 1
ATOM 875 N N . LEU A 1 109 ? 0.732 2.908 5.601 1.00 98.38 109 LEU A N 1
ATOM 876 C CA . LEU A 1 109 ? 0.929 4.292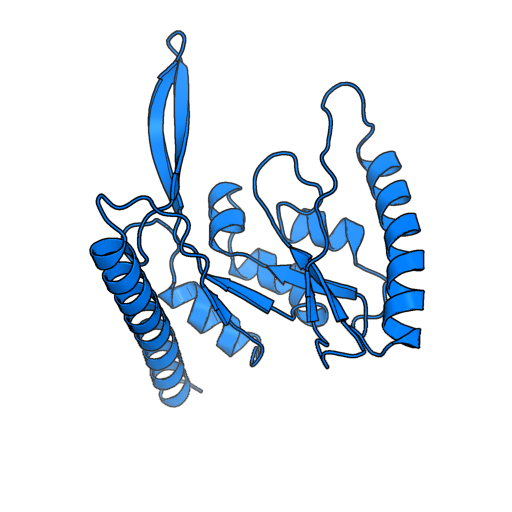 5.992 1.00 98.38 109 LEU A CA 1
ATOM 877 C C . LEU A 1 109 ? 2.424 4.594 5.912 1.00 98.38 109 LEU A C 1
ATOM 879 O O . LEU A 1 109 ? 3.200 4.154 6.761 1.00 98.38 109 LEU A O 1
ATOM 883 N N . LYS A 1 110 ? 2.816 5.305 4.857 1.00 95.75 110 LYS A N 1
ATOM 884 C CA . LYS A 1 110 ? 4.179 5.782 4.615 1.00 95.75 110 LYS A CA 1
ATOM 885 C C . LYS A 1 110 ? 4.118 7.057 3.800 1.00 95.75 110 LYS A C 1
ATOM 887 O O . LYS A 1 110 ? 3.362 7.113 2.833 1.00 95.75 110 LYS A O 1
ATOM 892 N N . ASP A 1 111 ? 4.930 8.044 4.157 1.00 97.31 111 ASP A N 1
ATOM 893 C CA . ASP A 1 111 ? 4.893 9.358 3.523 1.00 97.31 111 ASP A CA 1
ATOM 894 C C . ASP A 1 111 ? 6.167 9.622 2.704 1.00 97.31 111 ASP A C 1
ATOM 896 O O . ASP A 1 111 ? 7.163 10.133 3.221 1.00 97.31 111 ASP A O 1
ATOM 900 N N . PRO A 1 112 ? 6.209 9.190 1.432 1.00 96.69 112 PRO A N 1
ATOM 901 C CA . PRO A 1 112 ? 7.331 9.471 0.556 1.00 96.69 112 PRO A CA 1
ATOM 902 C C . PRO A 1 112 ? 7.295 10.899 0.007 1.00 96.69 112 PRO A C 1
ATOM 904 O O . PRO A 1 112 ? 6.263 11.568 -0.055 1.00 96.69 112 PRO A O 1
ATOM 907 N N . THR A 1 113 ? 8.448 11.319 -0.493 1.00 95.50 113 THR A N 1
ATOM 908 C CA . THR A 1 113 ? 8.621 12.491 -1.343 1.00 95.50 113 THR A CA 1
ATOM 909 C C . THR A 1 113 ? 9.631 12.185 -2.451 1.00 95.50 113 THR A C 1
ATOM 911 O O . THR A 1 113 ? 10.269 11.126 -2.475 1.00 95.50 113 THR A O 1
ATOM 914 N N . TYR A 1 114 ? 9.786 13.120 -3.383 1.00 94.44 114 TYR A N 1
ATOM 915 C CA . TYR A 1 114 ? 10.810 13.066 -4.416 1.00 94.44 114 TYR A CA 1
ATOM 916 C C . TYR A 1 114 ? 11.770 14.232 -4.282 1.00 94.44 114 TYR A C 1
ATOM 918 O O . TYR A 1 114 ? 11.361 15.388 -4.184 1.00 94.44 114 TYR A O 1
ATOM 926 N N . VAL A 1 115 ? 13.064 13.928 -4.358 1.00 94.19 115 VAL A N 1
ATOM 927 C CA . VAL A 1 115 ? 14.102 14.951 -4.444 1.00 94.19 115 VAL A CA 1
ATOM 928 C C . VAL A 1 115 ? 14.521 15.089 -5.899 1.00 94.19 115 VAL A C 1
ATOM 930 O O . VAL A 1 115 ? 15.067 14.159 -6.497 1.00 94.19 115 VAL A O 1
ATOM 933 N N . GLY A 1 116 ? 14.241 16.257 -6.475 1.00 94.94 116 GLY A N 1
ATOM 934 C CA . GLY A 1 116 ? 14.637 16.595 -7.837 1.00 94.94 116 GLY A CA 1
ATOM 935 C C . GLY A 1 116 ? 16.150 16.763 -7.957 1.00 94.94 116 GLY A C 1
ATOM 936 O O . GLY A 1 116 ? 16.785 17.435 -7.147 1.00 94.94 116 GLY A O 1
ATOM 937 N N . VAL A 1 117 ? 16.729 16.174 -8.996 1.00 94.62 117 VAL A N 1
ATOM 938 C CA . VAL A 1 117 ? 18.154 16.253 -9.324 1.00 94.62 117 VAL A CA 1
ATOM 939 C C . VAL A 1 117 ? 18.347 16.439 -10.829 1.00 94.62 117 VAL A C 1
ATOM 941 O O . VAL A 1 117 ? 17.416 16.317 -11.628 1.00 94.62 117 VAL A O 1
ATOM 944 N N . LYS A 1 118 ? 19.582 16.734 -11.236 1.00 96.00 118 LYS A N 1
ATOM 945 C CA . LYS A 1 118 ? 19.996 16.675 -12.639 1.00 96.00 118 LYS A CA 1
ATOM 946 C C . LYS A 1 118 ? 20.840 15.433 -12.865 1.00 96.00 118 LYS A C 1
ATOM 948 O O . LYS A 1 118 ? 21.801 15.199 -12.138 1.00 96.00 118 LYS A O 1
ATOM 953 N N . LYS A 1 119 ? 20.503 14.657 -13.892 1.00 95.19 119 LYS A N 1
ATOM 954 C CA . LYS A 1 119 ? 21.287 13.498 -14.327 1.00 95.19 119 LYS A CA 1
ATOM 955 C C . LYS A 1 119 ? 21.455 13.579 -15.835 1.00 95.19 119 LYS A C 1
ATOM 957 O O . LYS A 1 119 ? 20.470 13.684 -16.549 1.00 95.19 119 LYS A O 1
ATOM 962 N N . ASN A 1 120 ? 22.701 13.580 -16.309 1.00 95.38 120 ASN A N 1
ATOM 963 C CA . ASN A 1 120 ? 23.035 13.674 -17.738 1.00 95.38 120 ASN A CA 1
ATOM 964 C C . ASN A 1 120 ? 22.383 14.872 -18.468 1.00 95.38 120 ASN A C 1
ATOM 966 O O . ASN A 1 120 ? 22.007 14.763 -19.626 1.00 95.38 120 ASN A O 1
ATOM 970 N N . GLY A 1 121 ? 22.226 16.016 -17.790 1.00 95.38 121 GLY A N 1
ATOM 971 C CA . GLY A 1 121 ? 21.574 17.213 -18.348 1.00 95.38 121 GLY A CA 1
ATOM 972 C C . GLY A 1 121 ? 20.040 17.206 -18.285 1.00 95.38 121 GLY A C 1
ATOM 973 O O . GLY A 1 121 ? 19.413 18.251 -18.461 1.00 95.38 121 GLY A O 1
ATOM 974 N N . GLU A 1 122 ? 19.427 16.077 -17.938 1.00 96.31 122 GLU A N 1
ATOM 975 C CA . GLU A 1 122 ? 17.979 15.908 -17.838 1.00 96.31 122 GLU A CA 1
ATOM 976 C C . GLU A 1 122 ? 17.488 16.061 -16.394 1.00 96.31 122 GLU A C 1
ATOM 978 O O . GLU A 1 122 ? 18.256 15.982 -15.428 1.00 96.31 122 GLU A O 1
ATOM 983 N N . GLY A 1 123 ? 16.188 16.330 -16.245 1.00 95.69 123 GLY A N 1
ATOM 984 C CA . GLY A 1 123 ? 15.525 16.231 -14.950 1.00 95.69 123 GLY A CA 1
ATOM 985 C C . GLY A 1 123 ? 15.467 14.773 -14.509 1.00 95.69 123 GLY A C 1
ATOM 986 O O . GLY A 1 123 ? 15.071 13.905 -15.276 1.00 95.69 123 GLY A O 1
ATOM 987 N N . ALA A 1 124 ? 15.858 14.515 -13.272 1.00 94.75 124 ALA A N 1
ATOM 988 C CA . ALA A 1 124 ? 15.716 13.221 -12.633 1.00 94.75 124 ALA A CA 1
ATOM 989 C C . ALA A 1 124 ? 15.227 13.432 -11.201 1.00 94.75 124 ALA A C 1
ATOM 991 O O . ALA A 1 124 ? 15.199 14.551 -10.689 1.00 94.75 124 ALA A O 1
ATOM 992 N N . TYR A 1 125 ? 14.839 12.351 -10.548 1.00 93.25 125 TYR A N 1
ATOM 993 C CA . TYR A 1 125 ? 14.501 12.359 -9.137 1.00 93.25 125 TYR A CA 1
ATOM 994 C C . TYR A 1 125 ? 14.949 11.052 -8.503 1.00 93.25 125 TYR A C 1
ATOM 996 O O . TYR A 1 125 ? 15.157 10.050 -9.193 1.00 93.25 125 TYR A O 1
ATOM 1004 N N . TYR A 1 126 ? 15.082 11.059 -7.184 1.00 91.19 126 TYR A N 1
ATOM 1005 C CA . TYR A 1 126 ? 15.160 9.835 -6.404 1.00 91.19 126 TYR A CA 1
ATOM 1006 C C . TYR A 1 126 ? 14.089 9.855 -5.309 1.00 91.19 126 TYR A C 1
ATOM 1008 O O . TYR A 1 126 ? 13.725 10.935 -4.826 1.00 91.19 126 TYR A O 1
ATOM 1016 N N . PRO A 1 127 ? 13.533 8.684 -4.957 1.00 92.38 127 PRO A N 1
ATOM 1017 C CA . PRO A 1 127 ? 12.580 8.580 -3.865 1.00 92.38 127 PRO A CA 1
ATOM 1018 C C . PRO A 1 127 ? 13.275 8.835 -2.529 1.00 92.38 127 PRO A C 1
ATOM 1020 O O . PRO A 1 127 ? 14.357 8.306 -2.283 1.00 92.38 127 PRO A O 1
ATOM 1023 N N . ALA A 1 128 ? 12.628 9.606 -1.663 1.00 92.44 128 ALA A N 1
ATOM 1024 C CA . ALA A 1 128 ? 13.004 9.744 -0.265 1.00 92.44 128 ALA A CA 1
ATOM 1025 C C . ALA A 1 128 ? 11.805 9.360 0.605 1.00 92.44 128 ALA A C 1
ATOM 1027 O O . ALA A 1 128 ? 10.689 9.826 0.375 1.00 92.44 128 ALA A O 1
ATOM 1028 N N . PHE A 1 129 ? 12.029 8.500 1.593 1.00 93.44 129 PHE A N 1
ATOM 1029 C CA . PHE A 1 129 ? 11.023 8.150 2.590 1.00 93.44 129 PHE A CA 1
ATOM 1030 C C . PHE A 1 129 ? 11.280 8.992 3.832 1.00 93.44 129 PHE A C 1
ATOM 1032 O O . PHE A 1 129 ? 12.386 8.979 4.371 1.00 93.44 129 PHE A O 1
ATOM 1039 N N . THR A 1 130 ? 10.278 9.767 4.234 1.00 94.81 130 THR A N 1
ATOM 1040 C CA . THR A 1 130 ? 10.375 10.718 5.341 1.00 94.81 130 THR A CA 1
ATOM 1041 C C . THR A 1 130 ? 9.320 10.406 6.397 1.00 94.81 130 THR A C 1
ATOM 1043 O O . THR A 1 130 ? 8.520 9.479 6.245 1.00 94.81 130 THR A O 1
ATOM 1046 N N . THR A 1 131 ? 9.350 11.146 7.498 1.00 96.19 131 THR A N 1
ATOM 1047 C CA . THR A 1 131 ? 8.323 11.074 8.532 1.00 96.19 131 THR A CA 1
ATOM 1048 C C . THR A 1 131 ? 6.991 11.632 8.027 1.00 96.19 131 THR A C 1
ATOM 1050 O O . THR A 1 131 ? 6.951 12.569 7.229 1.00 96.19 131 THR A O 1
ATOM 1053 N N . ALA A 1 132 ? 5.889 11.083 8.522 1.00 97.00 132 ALA A N 1
ATOM 1054 C CA . ALA A 1 132 ? 4.530 11.470 8.203 1.00 97.00 132 ALA A CA 1
ATOM 1055 C C . ALA A 1 132 ? 4.287 12.967 8.423 1.00 97.00 132 ALA A C 1
ATOM 1057 O O . ALA A 1 132 ? 4.620 13.527 9.467 1.00 97.00 132 ALA A O 1
ATOM 1058 N N . GLY A 1 133 ? 3.677 13.605 7.426 1.00 96.56 133 GLY A N 1
ATOM 1059 C CA . GLY A 1 133 ? 3.452 15.046 7.380 1.00 96.56 133 GLY A CA 1
ATOM 1060 C C . GLY A 1 133 ? 4.533 15.827 6.640 1.00 96.56 133 GLY A C 1
ATOM 1061 O O . GLY A 1 133 ? 4.233 16.918 6.164 1.00 96.56 133 GLY A O 1
ATOM 1062 N N . GLU A 1 134 ? 5.7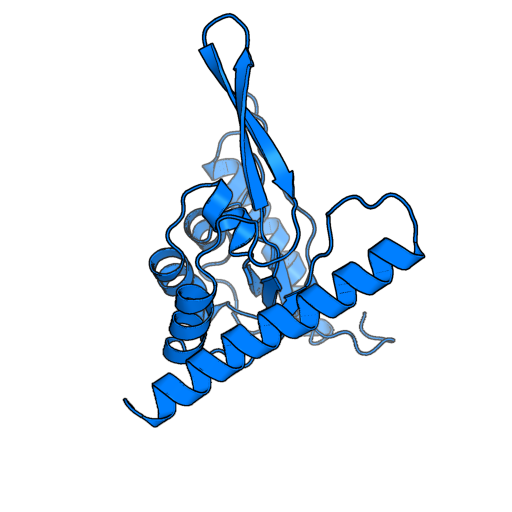31 15.262 6.482 1.00 96.56 134 GLU A N 1
ATOM 1063 C CA . GLU A 1 134 ? 6.824 15.870 5.708 1.00 96.56 134 GLU A CA 1
ATOM 1064 C C . GLU A 1 134 ? 6.870 15.360 4.259 1.00 96.56 134 GLU A C 1
ATOM 1066 O O . GLU A 1 134 ? 7.608 15.888 3.424 1.00 96.56 134 GLU A O 1
ATOM 1071 N N . GLY A 1 135 ? 6.119 14.296 3.962 1.00 96.38 135 GLY A N 1
ATOM 1072 C CA . GLY A 1 135 ? 5.984 13.760 2.617 1.00 96.38 135 GLY A CA 1
ATOM 1073 C C . GLY A 1 135 ? 4.876 14.454 1.828 1.00 96.38 135 GLY A C 1
ATOM 1074 O O . GLY A 1 135 ? 4.452 15.570 2.129 1.00 96.38 135 GLY A O 1
ATOM 1075 N N . MET A 1 136 ? 4.437 13.801 0.758 1.00 96.75 136 MET A N 1
ATOM 1076 C CA . MET A 1 136 ? 3.530 14.398 -0.224 1.00 96.75 136 MET A CA 1
ATOM 1077 C C . MET A 1 136 ? 2.151 13.734 -0.276 1.00 96.75 136 MET A C 1
ATOM 1079 O O . MET A 1 136 ? 1.303 14.137 -1.078 1.00 96.75 136 MET A O 1
ATOM 1083 N N . VAL A 1 137 ? 1.891 12.726 0.560 1.00 98.19 137 VAL A N 1
ATOM 1084 C CA . VAL A 1 137 ? 0.591 12.050 0.565 1.00 98.19 137 VAL A CA 1
ATOM 1085 C C . VAL A 1 137 ? -0.452 12.946 1.249 1.00 98.19 137 VAL A C 1
ATOM 1087 O O . VAL A 1 137 ? -0.268 13.355 2.398 1.00 98.19 137 VAL A O 1
ATOM 1090 N N . PRO A 1 138 ? -1.601 13.237 0.608 1.00 97.81 138 PRO A N 1
ATOM 1091 C CA . PRO A 1 138 ? -2.641 14.078 1.197 1.00 97.81 138 PRO A CA 1
ATOM 1092 C C . PRO A 1 138 ? -3.470 13.296 2.232 1.00 97.81 138 PRO A C 1
ATOM 1094 O O . PRO A 1 138 ? -4.635 12.969 1.999 1.00 97.81 138 PRO A O 1
ATOM 1097 N N . TRP A 1 139 ? -2.890 12.996 3.398 1.00 98.56 139 TRP A N 1
ATOM 1098 C CA . TRP A 1 139 ? -3.472 12.079 4.389 1.00 98.56 139 TRP A CA 1
ATOM 1099 C C . TRP A 1 139 ? -4.882 12.439 4.861 1.00 98.56 139 TRP A C 1
ATOM 1101 O O . TRP A 1 139 ? -5.690 11.540 5.070 1.00 98.56 139 TRP A O 1
ATOM 1111 N N . SER A 1 140 ? -5.218 13.728 4.974 1.00 98.06 140 SER A N 1
ATOM 1112 C CA . SER A 1 140 ? -6.593 14.150 5.293 1.00 98.06 140 SER A CA 1
ATOM 1113 C C . SER A 1 140 ? -7.604 13.637 4.254 1.00 98.06 140 SER A C 1
ATOM 1115 O O . SER A 1 140 ? -8.653 13.110 4.620 1.00 98.06 140 SER A O 1
ATOM 1117 N N . SER A 1 141 ? -7.266 13.716 2.961 1.00 97.94 141 SER A N 1
ATOM 1118 C CA . SER A 1 141 ? -8.102 13.171 1.885 1.00 97.94 141 SER A CA 1
ATOM 1119 C C . SER A 1 141 ? -8.117 11.645 1.913 1.00 97.94 141 SER A C 1
ATOM 1121 O O . SER A 1 141 ? -9.187 11.058 1.801 1.00 97.94 141 SER A O 1
ATOM 1123 N N . VAL A 1 142 ? -6.967 10.999 2.141 1.00 98.62 142 VAL A N 1
ATOM 1124 C CA . VAL A 1 142 ? -6.882 9.531 2.239 1.00 98.62 142 VAL A CA 1
ATOM 1125 C C . VAL A 1 142 ? -7.823 8.985 3.313 1.00 98.62 142 VAL A C 1
ATOM 1127 O O . VAL A 1 142 ? -8.628 8.103 3.023 1.00 98.62 142 VAL A O 1
ATOM 1130 N N . PHE A 1 143 ? -7.772 9.515 4.538 1.00 98.69 143 PHE A N 1
ATOM 1131 C CA . PHE A 1 143 ? -8.644 9.042 5.616 1.00 98.69 143 PHE A CA 1
ATOM 1132 C C . PHE A 1 143 ? -10.121 9.331 5.343 1.00 98.69 143 PHE A C 1
ATOM 1134 O O . PHE A 1 143 ? -10.949 8.448 5.556 1.00 98.69 143 PHE A O 1
ATOM 1141 N N . SER A 1 144 ? -10.450 10.507 4.803 1.00 98.00 144 SER A N 1
ATOM 1142 C CA . SER A 1 144 ? -11.830 10.840 4.420 1.00 98.00 144 SER A CA 1
ATOM 1143 C C . SER A 1 144 ? -12.385 9.861 3.379 1.00 98.00 144 SER A C 1
ATOM 1145 O O . SER A 1 144 ? -13.507 9.374 3.495 1.00 98.00 144 SER A O 1
ATOM 1147 N N . GLU A 1 145 ? -11.575 9.511 2.379 1.00 98.12 145 GLU A N 1
ATOM 1148 C CA . GLU A 1 145 ? -11.939 8.560 1.329 1.00 98.12 145 GLU A CA 1
ATOM 1149 C C . GLU A 1 145 ? -12.085 7.125 1.853 1.00 98.12 145 GLU A C 1
ATOM 1151 O O . GLU A 1 145 ? -13.007 6.413 1.453 1.00 98.12 145 GLU A O 1
ATOM 1156 N N . LEU A 1 146 ? -11.229 6.706 2.791 1.00 98.44 146 LEU A N 1
ATOM 1157 C CA . LEU A 1 146 ? -11.362 5.413 3.467 1.00 98.44 146 LEU A CA 1
ATOM 1158 C C . LEU A 1 146 ? -12.666 5.323 4.268 1.00 98.44 146 LEU A C 1
ATOM 1160 O O . LEU A 1 146 ? -13.380 4.325 4.146 1.00 98.44 146 LEU A O 1
ATOM 1164 N N . LEU A 1 147 ? -13.014 6.368 5.025 1.00 97.25 147 LEU A N 1
ATOM 1165 C CA . LEU A 1 147 ? -14.279 6.432 5.763 1.00 97.25 147 LEU A CA 1
ATOM 1166 C C . LEU A 1 147 ? -15.480 6.403 4.816 1.00 97.25 147 LEU A C 1
ATOM 1168 O O . LEU A 1 147 ? -16.385 5.591 4.999 1.00 97.25 147 LEU A O 1
ATOM 1172 N N . ARG A 1 148 ? -15.450 7.199 3.741 1.00 95.94 148 ARG A N 1
ATOM 1173 C CA . ARG A 1 148 ? -16.483 7.199 2.691 1.00 95.94 148 ARG A CA 1
ATOM 1174 C C . ARG A 1 148 ? -16.634 5.831 2.021 1.00 95.94 148 ARG A C 1
ATOM 1176 O O . ARG A 1 148 ? -17.728 5.435 1.620 1.00 95.94 148 ARG A O 1
ATOM 1183 N N . ALA A 1 149 ? -15.540 5.084 1.894 1.00 96.31 149 ALA A N 1
ATOM 1184 C CA . ALA A 1 149 ? -15.565 3.721 1.386 1.00 96.31 149 ALA A CA 1
ATOM 1185 C C . ALA A 1 149 ? -16.082 2.693 2.409 1.00 96.31 149 ALA A C 1
ATOM 1187 O O . ALA A 1 149 ? -16.370 1.569 1.992 1.00 96.31 149 ALA A O 1
ATOM 1188 N N . GLY A 1 150 ? -16.254 3.066 3.680 1.00 96.50 150 GLY A N 1
ATOM 1189 C CA . GLY A 1 150 ? -16.650 2.175 4.771 1.00 96.50 150 GLY A CA 1
ATOM 1190 C C . GLY A 1 150 ? -15.516 1.256 5.226 1.00 96.50 150 GLY A C 1
ATOM 1191 O O . GLY A 1 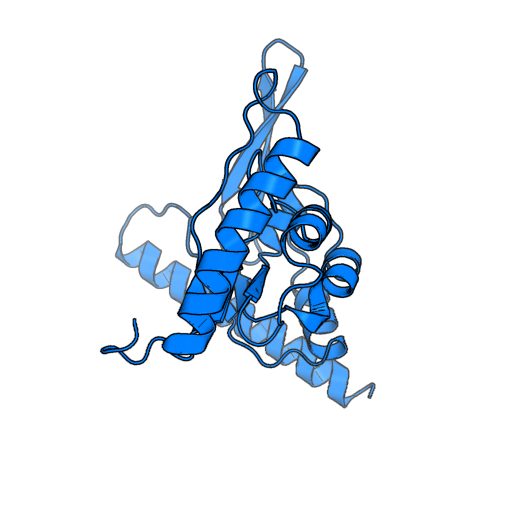150 ? -15.775 0.124 5.622 1.00 96.50 150 GLY A O 1
ATOM 1192 N N . TYR A 1 151 ? -14.261 1.693 5.091 1.00 97.75 151 TYR A N 1
ATOM 1193 C CA . TYR A 1 151 ? -13.102 0.903 5.492 1.00 97.75 151 TYR A CA 1
ATOM 1194 C C . TYR A 1 151 ? -12.883 0.955 7.008 1.00 97.75 151 TYR A C 1
ATOM 1196 O O . TY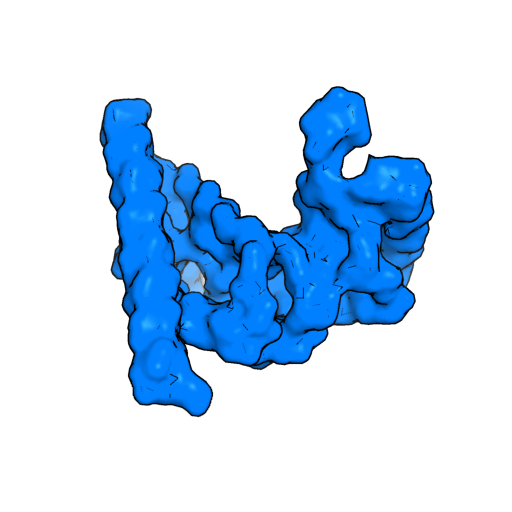R A 1 151 ? -12.688 2.025 7.579 1.00 97.75 151 TYR A O 1
ATOM 1204 N N . ASP A 1 152 ? -12.833 -0.216 7.636 1.00 95.88 152 ASP A N 1
ATOM 1205 C CA . ASP A 1 152 ? -12.604 -0.421 9.071 1.00 95.88 152 ASP A CA 1
AT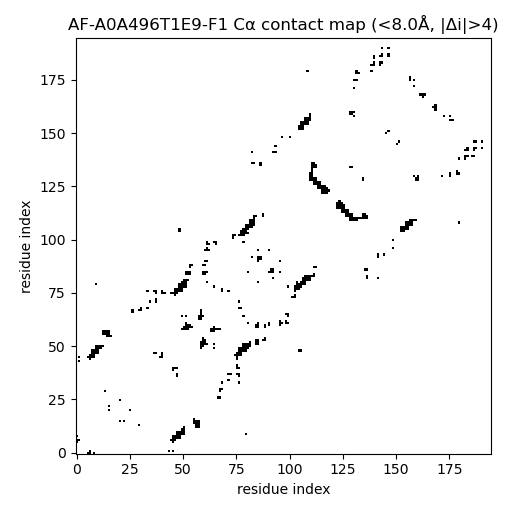OM 1206 C C . ASP A 1 152 ? -11.413 -1.361 9.359 1.00 95.88 152 ASP A C 1
ATOM 1208 O O . ASP A 1 152 ? -1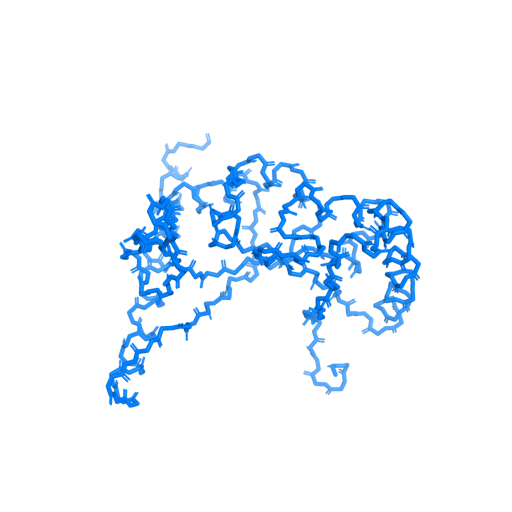1.182 -1.780 10.496 1.00 95.88 152 ASP A O 1
ATOM 1212 N N . GLY A 1 153 ? -10.647 -1.709 8.319 1.00 96.50 153 GLY A N 1
ATOM 1213 C CA . GLY A 1 153 ? -9.550 -2.665 8.399 1.00 96.50 153 GLY A CA 1
ATOM 1214 C C . GLY A 1 153 ? -8.244 -2.095 8.979 1.00 96.50 153 GLY A C 1
ATOM 1215 O O . GLY A 1 153 ? -8.133 -0.908 9.292 1.00 96.50 153 GLY A O 1
ATOM 1216 N N . PRO A 1 154 ? -7.198 -2.935 9.095 1.00 97.88 154 PRO A N 1
ATOM 1217 C CA . PRO A 1 154 ? -5.912 -2.534 9.654 1.00 97.88 154 PRO A CA 1
ATOM 1218 C C . PRO A 1 154 ? -5.204 -1.417 8.882 1.00 97.88 154 PRO A C 1
ATOM 1220 O O . PRO A 1 154 ? -5.150 -1.398 7.651 1.00 97.88 154 PRO A O 1
ATOM 1223 N N . LEU A 1 155 ? -4.570 -0.533 9.643 1.00 98.31 155 LEU A N 1
ATOM 1224 C CA . LEU A 1 155 ? -3.672 0.508 9.161 1.00 98.31 155 LEU A CA 1
ATOM 1225 C C . LEU A 1 155 ? -2.252 0.139 9.602 1.00 98.31 155 LEU A C 1
ATOM 1227 O O . LEU A 1 155 ? -2.014 -0.041 10.797 1.00 98.31 155 LEU A O 1
ATOM 1231 N N . SER A 1 156 ? -1.322 -0.015 8.661 1.00 97.75 156 SER A N 1
ATOM 1232 C CA . SER A 1 156 ? 0.042 -0.479 8.945 1.00 97.75 156 SER A CA 1
ATOM 1233 C C . SER A 1 156 ? 1.065 0.610 8.644 1.00 97.75 156 SER A C 1
ATOM 1235 O O . SER A 1 156 ? 1.225 0.999 7.495 1.00 97.75 156 SER A O 1
ATOM 1237 N N . ILE A 1 157 ? 1.754 1.105 9.673 1.00 97.81 157 ILE A N 1
ATOM 1238 C CA . ILE A 1 157 ? 2.777 2.153 9.539 1.00 97.81 157 ILE A CA 1
ATOM 1239 C C . ILE A 1 157 ? 4.106 1.533 9.112 1.00 97.81 157 ILE A C 1
ATOM 1241 O O . ILE A 1 157 ? 4.603 0.622 9.776 1.00 97.81 157 ILE A O 1
ATOM 1245 N N . HIS A 1 158 ? 4.689 2.040 8.026 1.00 96.12 158 HIS A N 1
ATOM 1246 C CA . HIS A 1 158 ? 6.000 1.627 7.528 1.00 96.12 158 HIS A CA 1
ATOM 1247 C C . HIS A 1 158 ? 7.022 2.742 7.777 1.00 96.12 158 HIS A C 1
ATOM 1249 O O . HIS A 1 158 ? 7.178 3.664 6.978 1.00 96.12 158 HIS A O 1
ATOM 1255 N N . ALA A 1 159 ? 7.739 2.644 8.896 1.00 94.00 159 ALA A N 1
ATOM 1256 C CA . ALA A 1 159 ? 8.788 3.591 9.262 1.00 94.00 159 ALA A CA 1
ATOM 1257 C C . ALA A 1 159 ? 10.097 3.285 8.508 1.00 94.00 159 ALA A C 1
ATOM 1259 O O . ALA A 1 159 ? 11.004 2.650 9.051 1.00 94.00 159 ALA A O 1
ATOM 1260 N N . GLU A 1 160 ? 10.154 3.708 7.242 1.00 91.88 160 GLU A N 1
ATOM 1261 C CA . GLU A 1 160 ? 11.258 3.470 6.292 1.00 91.88 160 GLU A CA 1
ATOM 1262 C C . GLU A 1 160 ? 12.185 4.690 6.112 1.00 91.88 160 GLU A C 1
ATOM 1264 O O . GLU A 1 160 ? 12.765 4.885 5.048 1.00 91.88 160 GLU A O 1
ATOM 1269 N N . PHE A 1 161 ? 12.321 5.525 7.140 1.00 92.25 161 PHE A N 1
ATOM 1270 C CA . PHE A 1 161 ? 13.222 6.681 7.156 1.00 92.25 161 PHE A CA 1
ATOM 1271 C C . PHE A 1 161 ? 14.487 6.400 7.978 1.00 92.25 161 PHE A C 1
ATOM 1273 O O . PHE A 1 161 ? 14.497 5.576 8.896 1.00 92.25 161 PHE A O 1
ATOM 1280 N N . GLU A 1 162 ? 15.560 7.121 7.662 1.00 91.56 162 GLU A N 1
ATOM 1281 C CA . GLU A 1 162 ? 16.827 7.044 8.387 1.00 91.56 162 GLU A CA 1
ATOM 1282 C C . GLU A 1 162 ? 16.861 8.031 9.562 1.00 91.56 162 GLU A C 1
ATOM 1284 O O . GLU A 1 162 ? 16.307 9.127 9.502 1.00 91.56 162 GLU A O 1
ATOM 1289 N N . THR A 1 163 ? 17.536 7.645 10.645 1.00 93.94 163 THR A N 1
ATOM 1290 C CA . THR A 1 163 ? 17.786 8.501 11.816 1.00 93.94 163 THR A CA 1
ATOM 1291 C C . THR A 1 163 ? 19.199 8.259 12.331 1.00 93.94 163 THR A C 1
ATOM 1293 O O . THR A 1 163 ? 19.726 7.160 12.156 1.00 93.94 163 THR A O 1
ATOM 1296 N N . GLU A 1 164 ? 19.793 9.222 13.033 1.00 95.94 164 GLU A N 1
ATOM 1297 C CA . GLU A 1 164 ? 21.186 9.122 13.497 1.00 95.94 164 GLU A CA 1
ATOM 1298 C C . GLU A 1 164 ? 21.370 8.093 14.624 1.00 95.94 164 GLU A C 1
ATOM 1300 O O . GLU A 1 164 ? 22.481 7.632 14.882 1.00 95.94 164 GLU A O 1
ATOM 1305 N N . SER A 1 165 ? 20.293 7.727 15.328 1.00 97.50 165 SER A N 1
ATOM 1306 C CA . SER A 1 165 ? 20.346 6.755 16.423 1.00 97.50 165 SER A CA 1
ATOM 1307 C C . SER A 1 165 ? 19.043 5.981 16.607 1.00 97.50 165 SER A C 1
ATOM 1309 O O . SER A 1 165 ? 17.957 6.467 16.304 1.00 97.50 165 SER A O 1
ATOM 1311 N N . HIS A 1 166 ? 19.131 4.799 17.224 1.00 96.75 166 HIS A N 1
ATOM 1312 C CA . HIS A 1 166 ? 17.953 3.995 17.573 1.00 96.75 166 HIS A CA 1
ATOM 1313 C C . HIS A 1 166 ? 16.954 4.749 18.469 1.00 96.75 166 HIS A C 1
ATOM 1315 O O . HIS A 1 166 ? 15.745 4.609 18.313 1.00 96.75 166 HIS A O 1
ATOM 1321 N N . GLN A 1 167 ? 17.439 5.583 19.394 1.00 97.81 167 GLN A N 1
ATOM 1322 C CA . GLN A 1 167 ? 16.563 6.364 20.268 1.00 97.81 167 GLN A CA 1
ATOM 1323 C C . GLN A 1 167 ? 15.749 7.397 19.475 1.00 97.81 167 GLN A C 1
ATOM 1325 O O . GLN A 1 167 ? 14.554 7.566 19.727 1.00 97.81 167 GLN A O 1
ATOM 1330 N N . GLN A 1 168 ? 16.383 8.059 18.502 1.00 97.19 168 GLN A N 1
ATOM 1331 C CA . GLN A 1 168 ? 15.695 8.959 17.580 1.00 97.19 168 GLN A CA 1
ATOM 1332 C C . GLN A 1 168 ? 14.709 8.188 16.691 1.00 97.19 168 GLN A C 1
ATOM 1334 O O . GLN A 1 168 ? 13.575 8.638 16.557 1.00 97.19 168 GLN A O 1
ATOM 1339 N N . TYR A 1 169 ? 15.077 7.003 16.184 1.00 96.81 169 TYR A N 1
ATOM 1340 C CA . TYR A 1 169 ? 14.168 6.134 15.423 1.00 96.81 169 TYR A CA 1
ATOM 1341 C C . TYR A 1 169 ? 12.886 5.822 16.202 1.00 96.81 169 TYR A C 1
ATOM 1343 O O . TYR A 1 169 ? 11.783 6.068 15.719 1.00 96.81 169 TYR A O 1
ATOM 1351 N N . ILE A 1 170 ? 13.007 5.350 17.447 1.00 97.38 170 ILE A N 1
ATOM 1352 C CA . ILE A 1 170 ? 11.844 5.043 18.291 1.00 97.38 170 ILE A CA 1
ATOM 1353 C C . ILE A 1 170 ? 11.006 6.297 18.570 1.00 97.38 170 ILE A C 1
ATOM 1355 O O . ILE A 1 170 ? 9.777 6.215 18.618 1.00 97.38 170 ILE A O 1
ATOM 1359 N N . SER A 1 171 ? 11.642 7.457 18.752 1.00 97.50 171 SER A N 1
ATOM 1360 C CA . SER A 1 171 ? 10.922 8.723 18.911 1.00 97.50 171 SER A CA 1
ATOM 1361 C C . SER A 1 171 ? 10.139 9.091 17.649 1.00 97.50 171 SER A C 1
ATOM 1363 O O . SER A 1 171 ? 8.969 9.449 17.750 1.00 97.50 171 SER A O 1
ATOM 1365 N N . ALA A 1 172 ? 10.750 8.956 16.473 1.00 96.75 172 ALA A N 1
ATOM 1366 C CA . ALA A 1 172 ? 10.111 9.237 15.194 1.00 96.75 172 ALA A CA 1
ATOM 1367 C C . ALA A 1 172 ? 8.931 8.288 14.932 1.00 96.75 172 ALA A C 1
ATOM 1369 O O . ALA A 1 172 ? 7.842 8.752 14.619 1.00 96.75 172 ALA A O 1
ATOM 1370 N N . VAL A 1 173 ? 9.078 6.983 15.196 1.00 97.38 173 VAL A N 1
ATOM 1371 C CA . VAL A 1 173 ? 7.974 6.006 15.095 1.00 97.38 173 VAL A CA 1
ATOM 1372 C C . VAL A 1 173 ? 6.797 6.371 16.009 1.00 97.38 173 VAL A C 1
ATOM 1374 O O . VAL A 1 173 ? 5.639 6.209 15.630 1.00 97.38 173 VAL A O 1
ATOM 1377 N N . LYS A 1 174 ? 7.050 6.883 17.221 1.00 97.75 174 LYS A N 1
ATOM 1378 C CA . LYS A 1 174 ? 5.965 7.370 18.092 1.00 97.75 174 LYS A CA 1
ATOM 1379 C C . LYS A 1 174 ? 5.255 8.575 17.477 1.00 97.75 174 LYS A C 1
ATOM 1381 O O . LYS A 1 174 ? 4.027 8.634 17.539 1.00 97.75 174 LYS A O 1
ATOM 1386 N N . SER A 1 175 ? 6.004 9.496 16.875 1.00 97.50 175 SER A N 1
ATOM 1387 C CA . SER A 1 175 ? 5.441 10.645 16.163 1.00 97.50 175 SER A CA 1
ATOM 1388 C C . SER A 1 175 ? 4.597 10.223 14.953 1.00 97.50 175 SER A C 1
ATOM 1390 O O . SER A 1 175 ? 3.505 10.764 14.796 1.00 97.50 175 SER A O 1
ATOM 1392 N N . GLU A 1 176 ? 5.012 9.205 14.182 1.00 97.62 176 GLU A N 1
ATOM 1393 C CA . GLU A 1 176 ? 4.201 8.619 13.094 1.00 97.62 176 GLU A CA 1
ATOM 1394 C C . GLU A 1 176 ? 2.812 8.206 13.598 1.00 97.62 176 GLU A C 1
ATOM 1396 O O . GLU A 1 176 ? 1.779 8.583 13.043 1.00 97.62 176 GLU A O 1
ATOM 1401 N N . VAL A 1 177 ? 2.780 7.437 14.694 1.00 98.12 177 VAL A N 1
ATOM 1402 C CA . VAL A 1 177 ? 1.534 6.926 15.281 1.00 98.12 177 VAL A CA 1
ATOM 1403 C C . VAL A 1 177 ? 0.625 8.074 15.715 1.00 98.12 177 VAL A C 1
ATOM 1405 O O . VAL A 1 177 ? -0.586 8.004 15.502 1.00 98.12 177 VAL A O 1
ATOM 1408 N N . VAL A 1 178 ? 1.189 9.119 16.327 1.00 98.44 178 VAL A N 1
ATOM 1409 C CA . VAL A 1 178 ? 0.431 10.307 16.745 1.00 98.44 178 VAL A CA 1
ATOM 1410 C C . VAL A 1 178 ? -0.155 11.026 15.533 1.00 98.44 178 VAL A C 1
ATOM 1412 O O . VAL A 1 178 ? -1.357 11.292 15.521 1.00 98.44 178 VAL A O 1
ATOM 1415 N N . TYR A 1 179 ? 0.653 11.275 14.501 1.00 98.56 179 TYR A N 1
ATOM 1416 C CA . TYR A 1 179 ? 0.219 11.965 13.288 1.00 98.56 179 TYR A CA 1
ATOM 1417 C C . TYR A 1 179 ? -0.938 11.233 12.597 1.00 98.56 179 TYR A C 1
ATOM 1419 O O . TYR A 1 179 ? -1.994 11.819 12.344 1.00 98.56 179 TYR A O 1
ATOM 1427 N N . PHE A 1 180 ? -0.786 9.932 12.332 1.00 98.56 180 PHE A N 1
ATOM 1428 C CA . PHE A 1 180 ? -1.815 9.170 11.623 1.00 98.56 180 PHE A CA 1
ATOM 1429 C C . PHE A 1 180 ? -3.101 9.011 12.431 1.00 98.56 180 PHE A C 1
ATOM 1431 O O . PHE A 1 180 ? -4.190 9.082 11.858 1.00 98.56 180 PHE A O 1
ATOM 1438 N N . ARG A 1 181 ? -3.006 8.855 13.759 1.00 98.31 181 ARG A N 1
ATOM 1439 C CA . ARG A 1 181 ? -4.189 8.872 14.632 1.00 98.31 181 ARG A CA 1
ATOM 1440 C C . ARG A 1 181 ? -4.908 10.209 14.553 1.00 98.31 181 ARG A C 1
ATOM 1442 O O . ARG A 1 181 ? -6.110 10.216 14.327 1.00 98.31 181 ARG A O 1
ATOM 1449 N N . GLN A 1 182 ? -4.178 11.319 14.645 1.00 98.56 182 GLN A N 1
ATOM 1450 C CA . GLN A 1 182 ? -4.766 12.650 14.536 1.00 98.56 182 GLN A CA 1
ATOM 1451 C C . GLN A 1 182 ? -5.491 12.840 13.196 1.00 98.56 182 GLN A C 1
ATOM 1453 O O . GLN A 1 182 ? -6.618 13.326 13.178 1.00 98.56 182 GLN A O 1
ATOM 1458 N N . LYS A 1 183 ? -4.887 12.426 12.073 1.00 98.50 183 LYS A N 1
ATOM 1459 C CA . LYS A 1 183 ? -5.525 12.519 10.749 1.00 98.50 183 LYS A CA 1
ATOM 1460 C C . LYS A 1 183 ? -6.795 11.678 10.636 1.00 98.50 183 LYS A C 1
ATOM 1462 O O . LYS A 1 183 ? -7.788 12.166 10.102 1.00 98.50 183 LYS A O 1
ATOM 1467 N N . ARG A 1 184 ? -6.781 10.453 11.164 1.00 97.81 184 ARG A N 1
ATOM 1468 C CA . ARG A 1 184 ? -7.967 9.591 11.236 1.00 97.81 184 ARG A CA 1
ATOM 1469 C C . ARG A 1 184 ? -9.068 10.218 12.093 1.00 97.81 184 ARG A C 1
ATOM 1471 O O . ARG A 1 184 ? -10.218 10.238 11.674 1.00 97.81 184 ARG A O 1
ATOM 1478 N N . ASP A 1 185 ? -8.720 10.712 13.278 1.00 98.12 185 ASP A N 1
ATOM 1479 C CA . ASP A 1 185 ? -9.686 11.230 14.252 1.00 98.12 185 ASP A CA 1
ATOM 1480 C C . ASP A 1 185 ? -10.353 12.521 13.755 1.00 98.12 185 ASP A C 1
ATOM 1482 O O . ASP A 1 185 ? -11.554 12.699 13.939 1.00 98.12 185 ASP A O 1
ATOM 1486 N N . ILE A 1 186 ? -9.608 13.378 13.047 1.00 98.12 186 ILE A N 1
ATOM 1487 C CA . ILE A 1 186 ? -10.173 14.543 12.350 1.00 98.12 186 ILE A CA 1
ATOM 1488 C C . ILE A 1 186 ? -11.193 14.099 11.298 1.00 98.12 186 ILE A C 1
ATOM 1490 O O . ILE A 1 186 ? -12.313 14.599 11.298 1.00 98.12 186 ILE A O 1
ATOM 1494 N N . ALA A 1 187 ? -10.837 13.137 10.441 1.00 97.50 187 ALA A N 1
ATOM 1495 C CA . ALA A 1 187 ? -11.739 12.661 9.394 1.00 97.50 187 ALA A CA 1
ATOM 1496 C C . ALA A 1 187 ? -13.023 12.029 9.972 1.00 97.50 187 ALA A C 1
ATOM 1498 O O . ALA A 1 187 ? -14.104 12.210 9.417 1.00 97.50 187 ALA A O 1
ATOM 1499 N N . LEU A 1 188 ? -12.920 11.323 11.107 1.00 96.81 188 LEU A N 1
ATOM 1500 C CA . LEU A 1 188 ? -14.078 10.790 11.833 1.00 96.81 188 LEU A CA 1
ATOM 1501 C C . LEU A 1 188 ? -14.989 11.914 12.344 1.00 96.81 188 LEU A C 1
ATOM 1503 O O . LEU A 1 188 ? -16.191 11.878 12.098 1.00 96.81 188 LEU A O 1
ATOM 1507 N N . ALA A 1 189 ? -14.419 12.929 12.998 1.00 96.75 189 ALA A N 1
ATOM 1508 C CA . ALA A 1 189 ? -15.185 14.064 13.510 1.00 96.75 189 ALA A CA 1
ATOM 1509 C C . ALA A 1 189 ? -15.874 14.861 12.385 1.00 96.75 189 ALA A C 1
ATOM 1511 O O . ALA A 1 189 ? -17.014 15.293 12.534 1.00 96.75 189 ALA A O 1
ATOM 1512 N N . GLU A 1 190 ? -15.209 15.038 11.242 1.00 94.50 190 GLU A N 1
ATOM 1513 C CA . GLU A 1 190 ? -15.787 15.711 10.072 1.00 94.50 190 GLU A CA 1
ATOM 1514 C C . GLU A 1 190 ? -16.967 14.926 9.471 1.00 94.50 190 GLU A C 1
ATOM 1516 O O . GLU A 1 190 ? -17.963 15.536 9.073 1.00 94.50 190 GLU A O 1
ATOM 1521 N N . ALA A 1 191 ? -16.890 13.590 9.453 1.00 90.88 191 ALA A N 1
ATOM 1522 C CA . ALA A 1 191 ? -17.967 12.721 8.977 1.00 90.88 191 ALA A CA 1
ATOM 1523 C C . ALA A 1 191 ? -19.192 12.708 9.913 1.00 90.88 191 ALA A C 1
ATOM 1525 O O . ALA A 1 191 ? -20.317 12.563 9.445 1.00 90.88 191 ALA A O 1
ATOM 1526 N N . GLU A 1 192 ? -19.006 12.896 11.223 1.00 87.19 192 GLU A N 1
ATOM 1527 C CA . GLU A 1 192 ? -20.120 13.017 12.180 1.00 87.19 192 GLU A CA 1
ATOM 1528 C C . GLU A 1 192 ? -20.905 14.327 12.014 1.00 87.19 192 GLU A C 1
ATOM 1530 O O . GLU A 1 192 ? -22.111 14.370 12.264 1.00 87.19 192 GLU A O 1
ATOM 1535 N N . VAL A 1 193 ? -20.233 15.402 11.589 1.00 82.44 193 VAL A N 1
ATOM 1536 C CA . VAL A 1 193 ? -20.853 16.719 11.378 1.00 82.44 193 VAL A CA 1
ATOM 1537 C C . VAL A 1 193 ? -21.573 16.803 10.025 1.00 82.44 193 VAL A C 1
ATOM 1539 O O . VAL A 1 193 ? -22.577 17.507 9.920 1.00 82.44 193 VAL A O 1
ATOM 1542 N N . ASN A 1 194 ? -21.098 16.075 9.008 1.00 69.38 194 ASN A N 1
ATOM 1543 C CA . ASN A 1 194 ? -21.677 16.021 7.660 1.00 69.38 194 ASN A CA 1
ATOM 1544 C C . ASN A 1 194 ? -21.923 14.556 7.225 1.00 69.38 194 ASN A C 1
ATOM 1546 O O . ASN A 1 194 ? -21.121 14.028 6.448 1.00 69.38 194 ASN A O 1
ATOM 1550 N N . PRO A 1 195 ? -22.989 13.906 7.736 1.00 61.03 195 PRO A N 1
ATOM 1551 C CA . PRO A 1 195 ? -23.280 12.491 7.486 1.00 61.03 195 PRO A CA 1
ATOM 1552 C C . PRO A 1 195 ? -23.702 12.172 6.044 1.00 61.03 195 PRO A C 1
ATOM 1554 O O . PRO A 1 195 ? -24.276 13.056 5.363 1.00 61.03 195 PRO A O 1
#

Secondary structure (DSSP, 8-state):
-GGGT--EEE--PPBP-TTT--HHHHHHHHHHHHHHHHHHHHHHT-EEEEEP-SSSBTTSSHHHHHHHHTTS-TTTEEEEE-HHHHHHTT--HHHHHHHHGGGEEEEEE-EEEEEEEEETTEEEEEEEEE-TTSSS--HHHHHHHHHHTT--S-EEE------SSHHHHHHHHHHHHHHHHHHHHHHHHHHHH--

pLDDT: mean 96.35, std 4.02, range [61.03, 98.75]

Foldseek 3Di:
DLVVPAQEAEDDWDFDDPPPDDLVVVLVVLLVVVVVQQVVCVVRVHAYEYEQAADRTQNVALVSVLSNPPPHDLSHYAYAYELQSCVVNPHDLLNSCVSHLSRHAEYEDWAKAWDWDDDPNDIDTDIATDFPPVHDRPLLVNLLSCVVSVHPHYYHYDLPHDDPDPVVSVVSVVVNVVRNVVSNVVSVVVVVVPD